Protein AF-A0A1V5YET9-F1 (afdb_monomer_lite)

Structure (mmCIF, N/CA/C/O backbone):
data_AF-A0A1V5YET9-F1
#
_entry.id   AF-A0A1V5YET9-F1
#
loop_
_atom_site.group_PDB
_atom_site.id
_atom_site.type_symbol
_atom_site.label_atom_id
_atom_site.label_alt_id
_atom_site.label_comp_id
_atom_site.label_asym_id
_atom_site.label_entity_id
_atom_site.label_seq_id
_atom_site.pdbx_PDB_ins_code
_atom_site.Cartn_x
_atom_site.Cartn_y
_atom_site.Cartn_z
_atom_site.occupancy
_atom_site.B_iso_or_equiv
_atom_site.auth_seq_id
_atom_site.auth_comp_id
_atom_site.auth_asym_id
_atom_site.auth_atom_id
_atom_site.pdbx_PDB_model_num
ATOM 1 N N . MET A 1 1 ? 4.869 -13.384 -25.151 1.00 86.50 1 MET A N 1
ATOM 2 C CA . MET A 1 1 ? 5.419 -12.682 -26.329 1.00 86.50 1 MET A CA 1
ATOM 3 C C . MET A 1 1 ? 5.829 -13.722 -27.354 1.00 86.50 1 MET A C 1
ATOM 5 O O . MET A 1 1 ? 6.636 -14.582 -27.018 1.00 86.50 1 MET A O 1
ATOM 9 N N . THR A 1 2 ? 5.245 -13.717 -28.546 1.00 92.88 2 THR A N 1
ATOM 10 C CA . THR A 1 2 ? 5.610 -14.649 -29.628 1.00 92.88 2 THR A CA 1
ATOM 11 C C . THR A 1 2 ? 6.955 -14.264 -30.254 1.00 92.88 2 THR A C 1
ATOM 13 O O . THR A 1 2 ? 7.484 -13.179 -30.008 1.00 92.88 2 THR A O 1
ATOM 16 N N . ALA A 1 3 ? 7.528 -15.150 -31.071 1.00 90.50 3 ALA A N 1
ATOM 17 C CA . ALA A 1 3 ? 8.757 -14.852 -31.809 1.00 90.50 3 ALA A CA 1
ATOM 18 C C . ALA A 1 3 ? 8.596 -13.672 -32.779 1.00 90.50 3 ALA A C 1
ATOM 20 O O . ALA A 1 3 ? 9.477 -12.819 -32.848 1.00 90.50 3 ALA A O 1
ATOM 21 N N . GLU A 1 4 ? 7.453 -13.586 -33.463 1.00 91.75 4 GLU A N 1
ATOM 22 C CA . GLU A 1 4 ? 7.146 -12.486 -34.383 1.00 91.75 4 GLU A CA 1
ATOM 23 C C . GLU A 1 4 ? 7.002 -11.149 -33.649 1.00 91.75 4 GLU A C 1
ATOM 25 O O . GLU A 1 4 ? 7.553 -10.140 -34.087 1.00 91.75 4 GLU A O 1
ATOM 30 N N . GLU A 1 5 ? 6.315 -11.141 -32.502 1.00 92.31 5 GLU A N 1
ATOM 31 C CA . GLU A 1 5 ? 6.207 -9.951 -31.652 1.00 92.31 5 GLU A CA 1
ATOM 32 C C . GLU A 1 5 ? 7.585 -9.494 -31.169 1.00 92.31 5 GLU A C 1
ATOM 34 O O . GLU A 1 5 ? 7.902 -8.306 -31.238 1.00 92.31 5 GLU A O 1
ATOM 39 N N . PHE A 1 6 ? 8.421 -10.437 -30.720 1.00 92.56 6 PHE A N 1
ATOM 40 C CA . PHE A 1 6 ? 9.783 -10.147 -30.280 1.00 92.56 6 PHE A CA 1
ATOM 41 C C . PHE A 1 6 ? 10.596 -9.485 -31.395 1.00 92.56 6 PHE A C 1
ATOM 43 O O . PHE A 1 6 ? 11.212 -8.442 -31.175 1.00 92.56 6 PHE A O 1
ATOM 50 N N . ASP A 1 7 ? 10.579 -10.064 -32.597 1.00 91.62 7 ASP A N 1
ATOM 51 C CA . ASP A 1 7 ? 11.328 -9.543 -33.744 1.00 91.62 7 ASP A CA 1
ATOM 52 C C . ASP A 1 7 ? 10.808 -8.167 -34.160 1.00 91.62 7 ASP A C 1
ATOM 54 O O . ASP A 1 7 ? 11.594 -7.273 -34.485 1.00 91.62 7 ASP A O 1
ATOM 58 N N . GLY A 1 8 ? 9.491 -7.966 -34.079 1.00 90.88 8 GLY A N 1
ATOM 59 C CA . GLY A 1 8 ? 8.857 -6.666 -34.251 1.00 90.88 8 GLY A CA 1
ATOM 60 C C . GLY A 1 8 ? 9.418 -5.619 -33.289 1.00 90.88 8 GLY A C 1
ATOM 61 O O . GLY A 1 8 ? 9.862 -4.560 -33.736 1.00 90.88 8 GLY A O 1
ATOM 62 N N . TYR A 1 9 ? 9.460 -5.918 -31.987 1.00 90.19 9 TYR A N 1
ATOM 63 C CA . TYR A 1 9 ? 10.009 -5.003 -30.983 1.00 90.19 9 TYR A CA 1
ATOM 64 C C . TYR A 1 9 ? 11.512 -4.774 -31.153 1.00 90.19 9 TYR A C 1
ATOM 66 O O . TYR A 1 9 ? 11.956 -3.627 -31.126 1.00 90.19 9 TYR A O 1
ATOM 74 N N . PHE A 1 10 ? 12.298 -5.831 -31.374 1.00 90.38 10 PHE A N 1
ATOM 75 C CA . PHE A 1 10 ? 13.751 -5.736 -31.532 1.00 90.38 10 PHE A CA 1
ATOM 76 C C . PHE A 1 10 ? 14.146 -4.827 -32.701 1.00 90.38 10 PHE A C 1
ATOM 78 O O . PHE A 1 10 ? 15.060 -4.008 -32.587 1.00 90.38 10 PHE A O 1
ATOM 85 N N . ASN A 1 11 ? 13.433 -4.926 -33.823 1.00 88.00 11 ASN A N 1
ATOM 86 C CA . ASN A 1 11 ? 13.706 -4.111 -35.005 1.00 88.00 11 ASN A CA 1
ATOM 87 C C . ASN A 1 11 ? 13.269 -2.645 -34.854 1.00 88.00 11 ASN A C 1
ATOM 89 O O . ASN A 1 11 ? 13.727 -1.798 -35.616 1.00 88.00 11 ASN A O 1
ATOM 93 N N . GLN A 1 12 ? 12.436 -2.326 -33.861 1.00 88.88 12 GLN A N 1
ATOM 94 C CA . GLN A 1 12 ? 12.040 -0.954 -33.525 1.00 88.88 12 GLN A CA 1
ATOM 95 C C . GLN A 1 12 ? 12.970 -0.295 -32.491 1.00 88.88 12 GLN A C 1
ATOM 97 O O . GLN A 1 12 ? 12.791 0.878 -32.159 1.00 88.88 12 GLN A O 1
ATOM 102 N N . LEU A 1 13 ? 13.965 -1.015 -31.956 1.00 87.44 13 LEU A N 1
ATOM 103 C CA . LEU A 1 13 ? 14.861 -0.478 -30.933 1.00 87.44 13 LEU A CA 1
ATOM 104 C C . LEU A 1 13 ? 15.768 0.625 -31.494 1.00 87.44 13 LEU A C 1
ATOM 106 O O . LEU A 1 13 ? 16.736 0.362 -32.209 1.00 87.44 13 LEU A O 1
ATOM 110 N N . ASN A 1 14 ? 15.545 1.859 -31.038 1.00 83.81 14 ASN A N 1
ATOM 111 C CA . ASN A 1 14 ? 16.419 2.999 -31.343 1.00 83.81 14 ASN A CA 1
ATOM 112 C C . ASN A 1 14 ? 17.878 2.779 -30.904 1.00 83.81 14 ASN A C 1
ATOM 114 O O . ASN A 1 14 ? 18.786 3.356 -31.496 1.00 83.81 14 ASN A O 1
ATOM 118 N N . ALA A 1 15 ? 18.124 1.929 -29.900 1.00 84.44 15 ALA A N 1
ATOM 119 C CA . ALA A 1 15 ? 19.469 1.622 -29.412 1.00 84.44 15 ALA A CA 1
ATOM 120 C C . ALA A 1 15 ? 20.390 1.058 -30.511 1.00 84.44 15 ALA A C 1
ATOM 122 O O . ALA A 1 15 ? 21.575 1.382 -30.532 1.00 84.44 15 ALA A O 1
ATOM 123 N N . ARG A 1 16 ? 19.845 0.286 -31.463 1.00 83.81 16 ARG A N 1
ATOM 124 C CA . ARG A 1 16 ? 20.612 -0.262 -32.594 1.00 83.81 16 ARG A CA 1
ATOM 125 C C . ARG A 1 16 ? 21.052 0.829 -33.563 1.00 83.81 16 ARG A C 1
ATOM 127 O O . ARG A 1 16 ? 22.206 0.851 -33.978 1.00 83.81 16 ARG A O 1
ATOM 134 N N . ALA A 1 17 ? 20.153 1.770 -33.857 1.00 81.06 17 ALA A N 1
ATOM 135 C CA . ALA A 1 17 ? 20.462 2.925 -34.696 1.00 81.06 17 ALA A CA 1
ATOM 136 C C . ALA A 1 17 ? 21.528 3.821 -34.045 1.00 81.06 17 ALA A C 1
ATOM 138 O O . ALA A 1 17 ? 22.469 4.241 -34.712 1.00 81.06 17 ALA A O 1
ATOM 139 N N . VAL A 1 18 ? 21.425 4.061 -32.733 1.00 84.75 18 VAL A N 1
ATOM 140 C CA . VAL A 1 18 ? 22.409 4.851 -31.972 1.00 84.75 18 VAL A CA 1
ATOM 141 C C . VAL A 1 18 ? 23.782 4.172 -31.940 1.00 84.75 18 VAL A C 1
ATOM 143 O O . VAL A 1 18 ? 24.798 4.848 -32.077 1.00 84.75 18 VAL A O 1
ATOM 146 N N . ALA A 1 19 ? 23.825 2.846 -31.800 1.00 85.94 19 ALA A N 1
ATOM 147 C CA . ALA A 1 19 ? 25.065 2.069 -31.803 1.00 85.94 19 ALA A CA 1
ATOM 148 C C . ALA A 1 19 ? 25.623 1.785 -33.213 1.00 85.94 19 ALA A C 1
ATOM 150 O O . ALA A 1 19 ? 26.688 1.183 -33.331 1.00 85.94 19 ALA A O 1
ATOM 151 N N . ASN A 1 20 ? 24.918 2.203 -34.275 1.00 84.75 20 ASN A N 1
ATOM 152 C CA . ASN A 1 20 ? 25.202 1.847 -35.669 1.00 84.75 20 ASN A CA 1
ATOM 153 C C . ASN A 1 20 ? 25.357 0.322 -35.880 1.00 84.75 20 ASN A C 1
ATOM 155 O O . ASN A 1 20 ? 26.212 -0.139 -36.640 1.00 84.75 20 ASN A O 1
ATOM 159 N N . ASP A 1 21 ? 24.539 -0.465 -35.173 1.00 84.75 21 ASP A N 1
ATOM 160 C CA . ASP A 1 21 ? 24.571 -1.925 -35.223 1.00 84.75 21 ASP A CA 1
ATOM 161 C C . ASP A 1 21 ? 23.587 -2.481 -36.257 1.00 84.75 21 ASP A C 1
ATOM 163 O O . ASP A 1 21 ? 22.383 -2.630 -36.019 1.00 84.75 21 ASP A O 1
ATOM 167 N N . ASN A 1 22 ? 24.154 -2.867 -37.397 1.00 81.81 22 ASN A N 1
ATOM 168 C CA . ASN A 1 22 ? 23.437 -3.496 -38.503 1.00 81.81 22 ASN A CA 1
ATOM 169 C C . ASN A 1 22 ? 23.685 -5.008 -38.591 1.00 81.81 22 ASN A C 1
ATOM 171 O O . ASN A 1 22 ? 23.185 -5.646 -39.516 1.00 81.81 22 ASN A O 1
ATOM 175 N N . LYS A 1 23 ? 24.486 -5.578 -37.681 1.00 87.88 23 LYS A N 1
ATOM 176 C CA . LYS A 1 23 ? 24.935 -6.971 -37.770 1.00 87.88 23 LYS A CA 1
ATOM 177 C C . LYS A 1 23 ? 24.126 -7.890 -36.865 1.00 87.88 23 LYS A C 1
ATOM 179 O O . LYS A 1 23 ? 23.790 -8.987 -37.295 1.00 87.88 23 LYS A O 1
ATOM 184 N N . THR A 1 24 ? 23.819 -7.453 -35.647 1.00 89.00 24 THR A N 1
ATOM 185 C CA . THR A 1 24 ? 23.099 -8.286 -34.677 1.00 89.00 24 THR A CA 1
ATOM 186 C C . THR A 1 24 ? 21.656 -8.490 -35.120 1.00 89.00 24 THR A C 1
ATOM 188 O O . THR A 1 24 ? 20.927 -7.525 -35.375 1.00 89.00 24 THR A O 1
ATOM 191 N N . THR A 1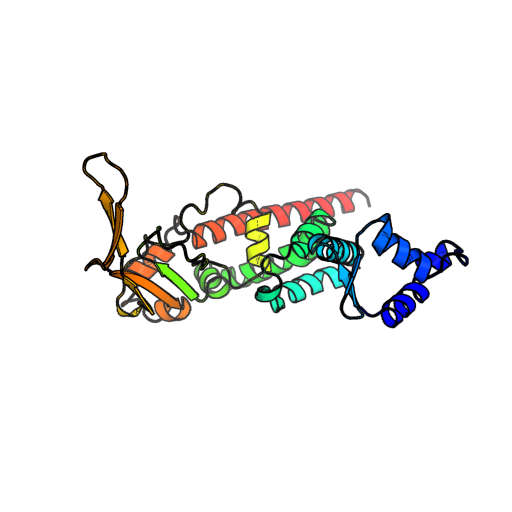 25 ? 21.226 -9.744 -35.212 1.00 90.56 25 THR A N 1
ATOM 192 C CA . THR A 1 25 ? 19.845 -10.096 -35.543 1.00 90.56 25 THR A CA 1
ATOM 193 C C . THR A 1 25 ? 19.010 -10.302 -34.283 1.00 90.56 25 THR A C 1
ATOM 195 O O . THR A 1 25 ? 19.526 -10.529 -33.189 1.00 90.56 25 THR A O 1
ATOM 198 N N . ALA A 1 26 ? 17.685 -10.253 -34.434 1.00 91.38 26 ALA A N 1
ATOM 199 C CA . ALA A 1 26 ? 16.778 -10.561 -33.332 1.00 91.38 26 ALA A CA 1
ATOM 200 C C . ALA A 1 26 ? 16.932 -12.017 -32.856 1.00 91.38 26 ALA A C 1
ATOM 202 O O . ALA A 1 26 ? 16.770 -12.301 -31.672 1.00 91.38 26 ALA A O 1
ATOM 203 N N . SER A 1 27 ? 17.304 -12.931 -33.762 1.00 91.12 27 SER A N 1
ATOM 204 C CA . SER A 1 27 ? 17.588 -14.321 -33.410 1.00 91.12 27 SER A CA 1
ATOM 205 C C . SER A 1 27 ? 18.812 -14.438 -32.510 1.00 91.12 27 SER A C 1
ATOM 207 O O . SER A 1 27 ? 18.709 -15.106 -31.486 1.00 91.12 27 SER A O 1
ATOM 209 N N . ASP A 1 28 ? 19.905 -13.741 -32.840 1.00 92.44 28 ASP A N 1
ATOM 210 C CA . ASP A 1 28 ? 21.129 -13.735 -32.022 1.00 92.44 28 ASP A CA 1
ATOM 211 C C . ASP A 1 28 ? 20.821 -13.227 -30.606 1.00 92.44 28 ASP A C 1
ATOM 213 O O . ASP A 1 28 ? 21.194 -13.840 -29.611 1.00 92.44 28 ASP A O 1
ATOM 217 N N . PHE A 1 29 ? 20.042 -12.144 -30.504 1.00 92.00 29 PHE A N 1
ATOM 218 C CA . PHE A 1 29 ? 19.662 -11.578 -29.211 1.00 92.00 29 PHE A CA 1
ATOM 219 C C . PHE A 1 29 ? 18.749 -12.507 -28.396 1.00 92.00 29 PHE A C 1
ATOM 221 O O . PHE A 1 29 ? 18.902 -12.618 -27.181 1.00 92.00 29 PHE A O 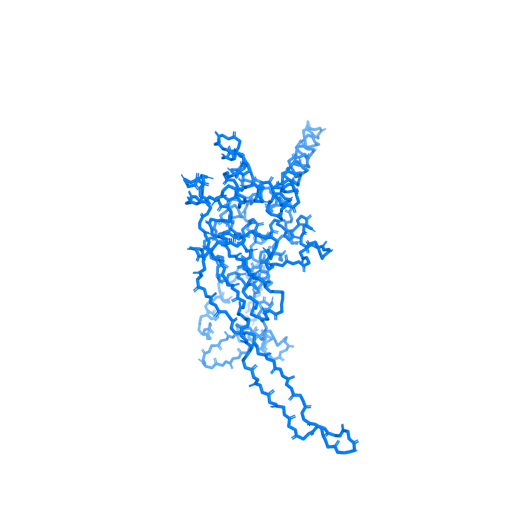1
ATOM 228 N N . ARG A 1 30 ? 17.801 -13.207 -29.034 1.00 92.31 30 ARG A N 1
ATOM 229 C CA . ARG A 1 30 ? 16.972 -14.211 -28.343 1.00 92.31 30 ARG A CA 1
ATOM 230 C C . ARG A 1 30 ? 17.794 -15.405 -27.881 1.00 92.31 30 ARG A C 1
ATOM 232 O O . ARG A 1 30 ? 17.534 -15.908 -26.791 1.00 92.31 30 ARG A O 1
ATOM 239 N N . GLU A 1 31 ? 18.744 -15.857 -28.693 1.00 92.69 31 GLU A N 1
ATOM 240 C CA . GLU A 1 31 ? 19.651 -16.945 -28.332 1.00 92.69 31 GLU A CA 1
ATOM 241 C C . GLU A 1 31 ? 20.489 -16.557 -27.113 1.00 92.69 31 GLU A C 1
ATOM 243 O O . GLU A 1 31 ? 20.535 -17.315 -26.147 1.00 92.69 31 GLU A O 1
ATOM 248 N N . ASP A 1 32 ? 21.011 -15.330 -27.075 1.00 93.81 32 ASP A N 1
ATOM 249 C CA . ASP A 1 32 ? 21.689 -14.805 -25.891 1.00 93.81 32 ASP A CA 1
ATOM 250 C C . ASP A 1 32 ? 20.774 -14.783 -24.660 1.00 93.81 32 ASP A C 1
ATOM 252 O O . ASP A 1 32 ? 21.155 -15.275 -23.596 1.00 93.81 32 ASP A O 1
ATOM 256 N N . LEU A 1 33 ? 19.548 -14.264 -24.787 1.00 92.56 33 LEU A N 1
ATOM 257 C CA . LEU A 1 33 ? 18.601 -14.197 -23.670 1.00 92.56 33 LEU A CA 1
ATOM 258 C C . LEU A 1 33 ? 18.148 -15.576 -23.168 1.00 92.56 33 LEU A C 1
ATOM 260 O O . LEU A 1 33 ? 17.849 -15.700 -21.979 1.00 92.56 33 LEU A O 1
ATOM 264 N N . CYS A 1 34 ? 18.080 -16.588 -24.037 1.00 92.44 34 CYS A N 1
ATOM 265 C CA . CYS A 1 34 ? 17.576 -17.917 -23.681 1.00 92.44 34 CYS A CA 1
ATOM 266 C C . CYS A 1 34 ? 18.678 -18.898 -23.271 1.00 92.44 34 CYS A C 1
ATOM 268 O O . CYS A 1 34 ? 18.521 -19.603 -22.280 1.00 92.44 34 CYS A O 1
ATOM 270 N N . ALA A 1 35 ? 19.775 -18.964 -24.027 1.00 90.31 35 ALA A N 1
ATOM 271 C CA . ALA A 1 35 ? 20.808 -19.985 -23.870 1.00 90.31 35 ALA A CA 1
ATOM 272 C C . ALA A 1 35 ? 22.022 -19.501 -23.066 1.00 90.31 35 ALA A C 1
ATOM 274 O O . ALA A 1 35 ? 22.582 -20.277 -22.294 1.00 90.31 35 ALA A O 1
ATOM 275 N N . ASN A 1 36 ? 22.420 -18.233 -23.223 1.00 92.38 36 ASN A N 1
ATOM 276 C CA . ASN A 1 36 ? 23.643 -17.714 -22.601 1.00 92.38 36 ASN A CA 1
ATOM 277 C C . ASN A 1 36 ? 23.367 -17.021 -21.260 1.00 92.38 36 ASN A C 1
ATOM 279 O O . ASN A 1 36 ? 24.070 -17.256 -20.280 1.00 92.38 36 ASN A O 1
ATOM 283 N N . LEU A 1 37 ? 22.342 -16.166 -21.211 1.00 91.50 37 LEU A N 1
ATOM 284 C CA . LEU A 1 37 ? 21.952 -15.412 -20.016 1.00 91.50 37 LEU A CA 1
ATOM 285 C C . LEU A 1 37 ? 20.836 -16.092 -19.215 1.00 91.50 37 LEU A C 1
ATOM 287 O O . LEU A 1 37 ? 20.659 -15.770 -18.042 1.00 91.50 37 LEU A O 1
ATOM 291 N N . CYS A 1 38 ? 20.080 -17.002 -19.839 1.00 90.38 38 CYS A N 1
ATOM 292 C CA . CYS A 1 38 ? 18.958 -17.717 -19.221 1.00 90.38 38 CYS A CA 1
ATOM 293 C C . CYS A 1 38 ? 17.926 -16.780 -18.557 1.00 90.38 38 CYS A C 1
ATOM 295 O O . CYS A 1 38 ? 17.360 -17.083 -17.504 1.00 90.38 38 CYS A O 1
ATOM 297 N N . LEU A 1 39 ? 17.687 -15.613 -19.159 1.00 92.31 39 LEU A N 1
ATOM 298 C CA . LEU A 1 39 ? 16.684 -14.647 -18.704 1.00 92.31 39 LEU A CA 1
ATOM 299 C C . LEU A 1 39 ? 15.287 -15.016 -19.197 1.00 92.31 39 LEU A C 1
ATOM 301 O O . LEU A 1 39 ? 14.297 -14.752 -18.511 1.00 92.31 39 LEU A O 1
ATOM 305 N N . LEU A 1 40 ? 15.213 -15.617 -20.385 1.00 93.38 40 LEU A N 1
ATOM 306 C CA . LEU A 1 40 ? 13.975 -16.065 -21.002 1.00 93.38 40 LEU A CA 1
ATOM 307 C C . LEU A 1 40 ? 14.013 -17.572 -21.261 1.00 93.38 40 LEU A C 1
ATOM 309 O O . LEU A 1 40 ? 15.071 -18.156 -21.462 1.00 93.38 40 LEU A O 1
ATOM 313 N N . TYR A 1 41 ? 12.844 -18.193 -21.308 1.00 92.88 41 TYR A N 1
ATOM 314 C CA . TYR A 1 41 ? 12.661 -19.522 -21.876 1.00 92.88 41 TYR A CA 1
ATOM 315 C C . TYR A 1 41 ? 11.496 -19.501 -22.862 1.00 92.88 41 TYR A C 1
ATOM 317 O O . TYR A 1 41 ? 10.621 -18.632 -22.800 1.00 92.88 41 TYR A O 1
ATOM 325 N N . PHE A 1 42 ? 11.505 -20.447 -23.795 1.00 92.19 42 PHE A N 1
ATOM 326 C CA . PHE A 1 42 ? 10.465 -20.589 -24.803 1.00 92.19 42 PHE A CA 1
ATOM 327 C C . PHE A 1 42 ? 9.586 -21.793 -24.472 1.00 92.19 42 PHE A C 1
ATOM 329 O O . PHE A 1 42 ? 10.069 -22.921 -24.413 1.00 92.19 42 PHE A O 1
ATOM 336 N N . GLU A 1 43 ? 8.295 -21.553 -24.269 1.00 92.69 43 GLU A N 1
ATOM 337 C CA . GLU A 1 43 ? 7.302 -22.590 -23.993 1.00 92.69 43 GLU A CA 1
ATOM 338 C C . GLU A 1 43 ? 5.959 -22.179 -24.604 1.00 92.69 43 GLU A C 1
ATOM 340 O O . GLU A 1 43 ? 5.628 -20.998 -24.645 1.00 92.69 43 GLU A O 1
ATOM 345 N N . GLY A 1 44 ? 5.177 -23.133 -25.116 1.00 88.44 44 GLY A N 1
ATOM 346 C CA . GLY A 1 44 ? 3.816 -22.839 -25.585 1.00 88.44 44 GLY A CA 1
ATOM 347 C C . GLY A 1 44 ? 3.742 -21.813 -26.724 1.00 88.44 44 GLY A C 1
ATOM 348 O O . GLY A 1 44 ? 2.756 -21.092 -26.840 1.00 88.44 44 GLY A O 1
ATOM 349 N N . ASN A 1 45 ? 4.779 -21.746 -27.566 1.00 90.50 45 ASN A N 1
ATOM 350 C CA . ASN A 1 45 ? 4.927 -20.771 -28.651 1.00 90.50 45 ASN A CA 1
ATOM 351 C C . ASN A 1 45 ? 5.113 -19.306 -28.193 1.00 90.50 45 ASN A C 1
ATOM 353 O O . ASN A 1 45 ? 4.912 -18.370 -28.974 1.00 90.50 45 ASN A O 1
ATOM 357 N N . SER A 1 46 ? 5.529 -19.091 -26.943 1.00 92.44 46 SER A N 1
ATOM 358 C CA . SER A 1 46 ? 5.857 -17.769 -26.416 1.00 92.44 46 SER A CA 1
ATOM 359 C C . SER A 1 46 ? 7.089 -17.768 -25.511 1.00 92.44 46 SER A C 1
ATOM 361 O O . SER A 1 46 ? 7.436 -18.749 -24.860 1.00 92.44 46 SER A O 1
ATOM 363 N N . TYR A 1 47 ? 7.762 -16.621 -25.480 1.00 92.25 47 TYR A N 1
ATOM 364 C CA . TYR A 1 47 ? 8.850 -16.331 -24.558 1.00 92.25 47 TYR A CA 1
ATOM 365 C C . TYR A 1 47 ? 8.309 -15.849 -23.213 1.00 92.25 47 TYR A C 1
ATOM 367 O O . TYR A 1 47 ? 7.414 -14.992 -23.168 1.00 92.25 47 TYR A O 1
ATOM 375 N N . HIS A 1 48 ? 8.912 -16.360 -22.142 1.00 91.81 48 HIS A N 1
ATOM 376 C CA . HIS A 1 48 ? 8.592 -16.055 -20.750 1.00 91.81 48 HIS A CA 1
ATOM 377 C C . HIS A 1 48 ? 9.870 -15.772 -19.963 1.00 91.81 48 HIS A C 1
ATOM 379 O O . HIS A 1 48 ? 10.912 -16.352 -20.256 1.00 91.81 48 HIS A O 1
ATOM 385 N N . PHE A 1 49 ? 9.794 -14.906 -18.951 1.00 92.50 49 PHE A N 1
ATOM 386 C CA . PHE A 1 49 ? 10.901 -14.725 -18.013 1.00 92.50 49 PHE A CA 1
ATOM 387 C C . PHE A 1 49 ? 11.088 -15.973 -17.157 1.00 92.50 49 PHE A C 1
ATOM 389 O O . PHE A 1 49 ? 10.116 -16.504 -16.623 1.00 92.50 49 PHE A O 1
ATOM 396 N N . THR A 1 50 ? 12.337 -16.405 -16.982 1.00 92.06 50 THR A N 1
ATOM 397 C CA . THR A 1 50 ? 12.687 -17.544 -16.115 1.00 92.06 50 THR A CA 1
ATOM 398 C C . THR A 1 50 ? 12.332 -17.292 -14.655 1.00 92.06 50 THR A C 1
ATOM 400 O O . THR A 1 50 ? 11.983 -18.225 -13.937 1.00 92.06 50 THR A O 1
ATOM 403 N N . HIS A 1 51 ? 12.370 -16.031 -14.221 1.00 90.31 51 HIS A N 1
ATOM 404 C CA . HIS A 1 51 ? 11.968 -15.633 -12.881 1.00 90.31 51 HIS A CA 1
ATOM 405 C C . HIS A 1 51 ? 11.193 -14.311 -12.886 1.00 90.31 51 HIS A C 1
ATOM 407 O O . HIS A 1 51 ? 11.561 -13.363 -13.584 1.00 90.31 51 HIS A O 1
ATOM 413 N N . ARG A 1 52 ? 10.146 -14.224 -12.051 1.00 87.56 52 ARG A N 1
ATOM 414 C CA . ARG A 1 52 ? 9.278 -13.037 -11.925 1.00 87.56 52 ARG A CA 1
ATOM 415 C C . ARG A 1 52 ? 10.068 -11.768 -11.585 1.00 87.56 52 ARG A C 1
ATOM 417 O O . ARG A 1 52 ? 9.769 -10.708 -12.123 1.00 87.56 52 ARG A O 1
ATOM 424 N N . SER A 1 53 ? 11.115 -11.879 -10.766 1.00 91.12 53 SER A N 1
ATOM 425 C CA . SER A 1 53 ? 11.927 -10.720 -10.363 1.00 91.12 53 SER A CA 1
ATOM 426 C C . SER A 1 53 ? 12.605 -10.008 -11.536 1.00 91.12 53 SER A C 1
ATOM 428 O O . SER A 1 53 ? 12.802 -8.800 -11.464 1.00 91.12 53 SER A O 1
ATOM 430 N N . PHE A 1 54 ? 12.947 -10.709 -12.626 1.00 92.06 54 PHE A N 1
ATOM 431 C CA . PHE A 1 54 ? 13.507 -10.053 -13.811 1.00 92.06 54 PHE A CA 1
ATOM 432 C C . PHE A 1 54 ? 12.469 -9.167 -14.490 1.00 92.06 54 PHE A C 1
ATOM 434 O O . PHE A 1 54 ? 12.776 -8.039 -14.868 1.00 92.06 54 PHE A O 1
ATOM 441 N N . GLN A 1 55 ? 11.230 -9.650 -14.597 1.00 89.94 55 GLN A N 1
ATOM 442 C CA . GLN A 1 55 ? 10.129 -8.861 -15.136 1.00 89.94 55 GLN A CA 1
ATOM 443 C C . GLN A 1 55 ? 9.879 -7.610 -14.283 1.00 89.94 55 GLN A C 1
ATOM 445 O O . GLN A 1 55 ? 9.785 -6.513 -14.832 1.00 89.94 55 GLN A O 1
ATOM 450 N N . GLU A 1 56 ? 9.817 -7.767 -12.959 1.00 93.19 56 GLU A N 1
ATOM 451 C CA . GLU A 1 56 ? 9.629 -6.662 -12.006 1.00 93.19 56 GLU A CA 1
ATOM 452 C C . GLU A 1 56 ? 10.763 -5.635 -12.114 1.00 93.19 56 GLU A C 1
ATOM 454 O O . GLU A 1 56 ? 10.512 -4.437 -12.249 1.00 93.19 56 GLU A O 1
ATOM 459 N N . TYR A 1 57 ? 12.012 -6.107 -12.162 1.00 94.56 57 TYR A N 1
ATOM 460 C CA . TYR A 1 57 ? 13.192 -5.260 -12.302 1.00 94.56 57 TYR A CA 1
ATOM 461 C C . TYR A 1 57 ? 13.189 -4.464 -13.608 1.00 94.56 57 TYR A C 1
ATOM 463 O O . TYR A 1 57 ? 13.376 -3.249 -13.588 1.00 94.56 57 TYR A O 1
ATOM 471 N N . PHE A 1 58 ? 12.966 -5.115 -14.754 1.00 93.56 58 PHE A N 1
ATOM 472 C CA . PHE A 1 58 ? 12.959 -4.413 -16.039 1.00 93.56 58 PHE A CA 1
ATOM 473 C C . PHE A 1 58 ? 11.776 -3.450 -16.159 1.00 93.56 58 PHE A C 1
ATOM 475 O O . PHE A 1 58 ? 11.922 -2.389 -16.767 1.00 93.56 58 PHE A O 1
ATOM 482 N N . CYS A 1 59 ? 10.636 -3.774 -15.545 1.00 92.88 59 CYS A N 1
ATOM 483 C CA . CYS A 1 59 ? 9.496 -2.869 -15.447 1.00 92.88 59 CYS A CA 1
ATOM 484 C C . CYS A 1 59 ? 9.851 -1.620 -14.620 1.00 92.88 59 CYS A C 1
ATOM 486 O O . CYS A 1 59 ? 9.684 -0.495 -15.094 1.00 92.88 59 CYS A O 1
ATOM 488 N N . ALA A 1 60 ? 10.442 -1.805 -13.436 1.00 95.50 60 ALA A N 1
ATOM 489 C CA . ALA A 1 60 ? 10.898 -0.715 -12.575 1.00 95.50 60 ALA A CA 1
ATOM 490 C C . ALA A 1 60 ? 11.968 0.151 -13.256 1.00 95.50 60 ALA A C 1
ATOM 492 O O . ALA A 1 60 ? 11.878 1.377 -13.246 1.00 95.50 60 ALA A O 1
ATOM 493 N N . LEU A 1 61 ? 12.935 -0.477 -13.932 1.00 95.12 61 LEU A N 1
ATOM 494 C CA . LEU A 1 61 ? 13.978 0.207 -14.696 1.00 95.12 61 LEU A CA 1
ATOM 495 C C . LEU A 1 61 ? 13.413 0.986 -15.889 1.00 95.12 61 LEU A C 1
ATOM 497 O O . LEU A 1 61 ? 13.932 2.040 -16.258 1.00 95.12 61 LEU A O 1
ATOM 501 N N . PHE A 1 62 ? 12.371 0.467 -16.535 1.00 93.12 62 PHE A N 1
ATOM 502 C CA . PHE A 1 62 ? 11.683 1.202 -17.586 1.00 93.12 62 PHE A CA 1
ATOM 503 C C . PHE A 1 62 ? 10.966 2.425 -17.011 1.00 93.12 62 PHE A C 1
ATOM 505 O O . PHE A 1 62 ? 11.079 3.512 -17.580 1.00 93.12 62 PHE A O 1
ATOM 512 N N . PHE A 1 63 ? 10.273 2.269 -15.880 1.00 93.75 63 PHE A N 1
ATOM 513 C CA . PHE A 1 63 ? 9.584 3.355 -15.190 1.00 93.75 63 PHE A CA 1
ATOM 514 C C . PHE A 1 63 ? 10.538 4.433 -14.675 1.00 93.75 63 PHE A C 1
ATOM 516 O O . PHE A 1 63 ? 10.257 5.611 -14.878 1.00 93.75 63 PHE A O 1
ATOM 523 N N . SER A 1 64 ? 11.694 4.068 -14.119 1.00 94.44 64 SER A N 1
ATOM 524 C CA . SER A 1 64 ? 12.669 5.027 -13.576 1.00 94.44 64 SER A CA 1
ATOM 525 C C . SER A 1 64 ? 13.245 5.978 -14.631 1.00 94.44 64 SER A C 1
ATOM 527 O O . SER A 1 64 ? 13.652 7.095 -14.318 1.00 94.44 64 SER A O 1
ATOM 529 N N . LYS A 1 65 ? 13.221 5.573 -15.906 1.00 92.12 65 LYS A N 1
ATOM 530 C CA . LYS A 1 65 ? 13.665 6.384 -17.051 1.00 92.12 65 LYS A CA 1
ATOM 531 C C . LYS A 1 65 ? 12.586 7.315 -17.612 1.00 92.12 65 LYS A C 1
ATOM 533 O O . LYS A 1 65 ? 12.865 8.073 -18.542 1.00 92.12 65 LYS A O 1
ATOM 538 N N . GLN A 1 66 ? 11.353 7.245 -17.112 1.00 91.44 66 GLN A N 1
ATOM 539 C CA . GLN A 1 66 ? 10.256 8.067 -17.619 1.00 91.44 66 GLN A CA 1
ATOM 540 C C . GLN A 1 66 ? 10.324 9.504 -17.089 1.00 91.44 66 GLN A C 1
ATOM 542 O O . GLN A 1 66 ? 10.971 9.807 -16.089 1.00 91.44 66 GLN A O 1
ATOM 547 N N . LYS A 1 67 ? 9.635 10.412 -17.789 1.00 89.69 67 LYS A N 1
ATOM 548 C CA . LYS A 1 67 ? 9.497 11.814 -17.367 1.00 89.69 67 LYS A CA 1
ATOM 549 C C . LYS A 1 67 ? 8.622 11.922 -16.120 1.00 89.69 67 LYS A C 1
ATOM 551 O O . LYS A 1 67 ? 7.702 11.130 -15.940 1.00 89.69 67 LYS A O 1
ATOM 556 N N . ASP A 1 68 ? 8.806 12.983 -15.350 1.00 89.44 68 ASP A N 1
ATOM 557 C CA . ASP A 1 68 ? 8.172 13.154 -14.034 1.00 89.44 68 ASP A CA 1
ATOM 558 C C . ASP A 1 68 ? 6.634 13.155 -14.099 1.00 89.44 68 ASP A C 1
ATOM 560 O O . ASP A 1 68 ? 5.959 12.486 -13.319 1.00 89.44 68 ASP A O 1
ATOM 564 N N . LYS A 1 69 ? 6.057 13.763 -15.149 1.00 88.31 69 LYS A N 1
ATOM 565 C CA . LYS A 1 69 ? 4.605 13.711 -15.428 1.00 88.31 69 LYS A CA 1
ATOM 566 C C . LYS A 1 69 ? 4.054 12.289 -15.588 1.00 88.31 69 LYS A C 1
ATOM 568 O O . LYS A 1 69 ? 2.855 12.079 -15.424 1.00 88.31 69 LYS A O 1
ATOM 573 N N . PHE A 1 70 ? 4.888 11.341 -16.009 1.00 90.38 70 PHE A N 1
ATOM 574 C CA . PHE A 1 70 ? 4.512 9.936 -16.118 1.00 90.38 70 PHE A CA 1
ATOM 575 C C . PHE A 1 70 ? 4.633 9.229 -14.767 1.00 90.38 70 PHE A C 1
ATOM 577 O O . PHE A 1 70 ? 3.733 8.469 -14.427 1.00 90.38 70 PHE A O 1
ATOM 584 N N . ILE A 1 71 ? 5.669 9.534 -13.977 1.00 88.94 71 ILE A N 1
ATOM 585 C CA . ILE A 1 71 ? 5.830 9.012 -12.610 1.00 88.94 71 ILE A CA 1
ATOM 586 C C . ILE A 1 71 ? 4.609 9.355 -11.750 1.00 88.94 71 ILE A C 1
ATOM 588 O O . ILE A 1 71 ? 4.045 8.463 -11.126 1.00 88.94 71 ILE A O 1
ATOM 592 N N . ALA A 1 72 ? 4.106 10.590 -11.821 1.00 88.56 72 ALA A N 1
ATOM 593 C CA . ALA A 1 72 ? 2.879 10.976 -11.116 1.00 88.56 72 ALA A CA 1
ATOM 594 C C . ALA A 1 72 ? 1.674 10.073 -11.463 1.00 88.56 72 ALA A C 1
ATOM 596 O O . ALA A 1 72 ? 0.907 9.671 -10.593 1.00 88.56 72 ALA A O 1
ATOM 597 N N . LYS A 1 73 ? 1.537 9.676 -12.736 1.00 92.50 73 LYS A N 1
ATOM 598 C CA . LYS A 1 73 ? 0.464 8.772 -13.193 1.00 92.50 73 LYS A CA 1
ATOM 599 C C . LYS A 1 73 ? 0.684 7.314 -12.792 1.00 92.50 73 LYS A C 1
ATOM 601 O O . LYS A 1 73 ? -0.273 6.540 -12.802 1.00 92.50 73 LYS A O 1
ATOM 606 N N . LEU A 1 74 ? 1.918 6.917 -12.477 1.00 92.00 74 LEU A N 1
ATOM 607 C CA . LEU A 1 74 ? 2.198 5.567 -11.994 1.00 92.00 74 LEU A CA 1
ATOM 608 C C . LEU A 1 74 ? 1.575 5.338 -10.620 1.00 92.00 74 LEU A C 1
ATOM 610 O O . LEU A 1 74 ? 1.056 4.250 -10.396 1.00 92.00 74 LEU A O 1
ATOM 614 N N . GLY A 1 75 ? 1.539 6.353 -9.748 1.00 90.50 75 GLY A N 1
ATOM 615 C CA . GLY A 1 75 ? 0.841 6.266 -8.461 1.00 90.50 75 GLY A CA 1
ATOM 616 C C . GLY A 1 75 ? -0.603 5.782 -8.622 1.00 90.50 75 GLY A C 1
ATOM 617 O O . GLY A 1 75 ? -0.980 4.749 -8.070 1.00 90.50 75 GLY A O 1
ATOM 618 N N . ASP A 1 76 ? -1.369 6.443 -9.496 1.00 91.56 76 ASP A N 1
ATOM 619 C CA . ASP A 1 76 ? -2.748 6.054 -9.828 1.00 91.56 76 ASP A CA 1
ATOM 620 C C . ASP A 1 76 ? -2.849 4.649 -10.439 1.00 91.56 76 ASP A C 1
ATOM 622 O O . ASP A 1 76 ? -3.842 3.941 -10.245 1.00 91.56 76 ASP A O 1
ATOM 626 N N . PHE A 1 77 ? -1.854 4.253 -11.238 1.00 92.25 77 PHE A N 1
ATOM 627 C CA . PHE A 1 77 ? -1.817 2.930 -11.854 1.00 92.25 77 PHE A CA 1
ATOM 628 C C . PHE A 1 77 ? -1.681 1.833 -10.797 1.00 92.25 77 PHE A C 1
ATOM 630 O O . PHE A 1 77 ? -2.453 0.871 -10.834 1.00 92.25 77 PHE A O 1
ATOM 637 N N . PHE A 1 78 ? -0.741 1.985 -9.862 1.00 91.94 78 PHE A N 1
ATOM 638 C CA . PHE A 1 78 ? -0.531 1.030 -8.778 1.00 91.94 78 PHE A CA 1
ATOM 639 C C . PHE A 1 78 ? -1.740 0.973 -7.841 1.00 91.94 78 PHE A C 1
ATOM 641 O O . PHE A 1 78 ? -2.207 -0.119 -7.517 1.00 91.94 78 PHE A O 1
ATOM 648 N N . GLU A 1 79 ? -2.318 2.129 -7.510 1.00 91.56 79 GLU A N 1
ATOM 649 C CA . GLU A 1 79 ? -3.500 2.226 -6.652 1.00 91.56 79 GLU A CA 1
ATOM 650 C C . GLU A 1 79 ? -4.700 1.458 -7.228 1.00 91.56 79 GLU A C 1
ATOM 652 O O . GLU A 1 79 ? -5.322 0.642 -6.550 1.00 91.56 79 GLU A O 1
ATOM 657 N N . LYS A 1 80 ? -4.978 1.613 -8.530 1.00 91.19 80 LYS A N 1
ATOM 658 C CA . LYS A 1 80 ? -6.084 0.907 -9.209 1.00 91.19 80 LYS A CA 1
ATOM 659 C C . LYS A 1 80 ? -5.880 -0.603 -9.329 1.00 91.19 80 LYS A C 1
ATOM 661 O O . LYS A 1 80 ? -6.844 -1.331 -9.568 1.00 91.19 80 LYS A O 1
ATOM 666 N N . HIS A 1 81 ? -4.644 -1.082 -9.208 1.00 87.56 81 HIS A N 1
ATOM 667 C CA . HIS A 1 81 ? -4.286 -2.483 -9.423 1.00 87.56 81 HIS A CA 1
ATOM 668 C C . HIS A 1 81 ? -3.778 -3.180 -8.155 1.00 87.56 81 HIS A C 1
ATOM 670 O O . HIS A 1 81 ? -3.174 -4.246 -8.275 1.00 87.56 81 HIS A O 1
ATOM 676 N N . GLN A 1 82 ? -4.078 -2.654 -6.959 1.00 80.06 82 GLN A N 1
ATOM 677 C CA . GLN A 1 82 ? -3.607 -3.173 -5.665 1.00 80.06 82 GLN A CA 1
ATOM 678 C C . GLN A 1 82 ? -3.611 -4.707 -5.567 1.00 80.06 82 GLN A C 1
ATOM 680 O O . GLN A 1 82 ? -2.586 -5.305 -5.254 1.00 80.06 82 GLN A O 1
ATOM 685 N N . ARG A 1 83 ? -4.731 -5.369 -5.904 1.00 75.06 83 ARG A N 1
ATOM 686 C CA . ARG A 1 83 ? -4.850 -6.840 -5.823 1.00 75.06 83 ARG A CA 1
ATOM 687 C C . ARG A 1 83 ? -3.833 -7.587 -6.690 1.00 75.06 83 ARG A C 1
ATOM 689 O O . ARG A 1 83 ? -3.370 -8.649 -6.300 1.00 75.06 83 ARG A O 1
ATOM 696 N N . ARG A 1 84 ? -3.503 -7.056 -7.872 1.00 78.25 84 ARG A N 1
ATOM 697 C CA . ARG A 1 84 ? -2.509 -7.655 -8.782 1.00 78.25 84 ARG A CA 1
ATOM 698 C C . ARG A 1 84 ? -1.080 -7.325 -8.368 1.00 78.25 84 ARG A C 1
ATOM 700 O O . ARG A 1 84 ? -0.182 -8.107 -8.646 1.00 78.25 84 ARG A O 1
ATOM 707 N N . MET A 1 85 ? -0.889 -6.172 -7.732 1.00 79.81 85 MET A N 1
ATOM 708 C CA . MET A 1 85 ? 0.410 -5.705 -7.243 1.00 79.81 85 MET A CA 1
ATOM 709 C C . MET A 1 85 ? 0.795 -6.350 -5.906 1.00 79.81 85 MET A C 1
ATOM 711 O O . MET A 1 85 ? 1.893 -6.145 -5.399 1.00 79.81 85 MET A O 1
ATOM 715 N N . TYR A 1 86 ? -0.092 -7.157 -5.326 1.00 70.81 86 TYR A N 1
ATOM 716 C CA . TYR A 1 86 ? 0.214 -7.921 -4.133 1.00 70.81 86 TYR A CA 1
ATOM 717 C C . TYR A 1 86 ? 1.343 -8.929 -4.403 1.00 70.81 86 TYR A C 1
ATOM 719 O O . TYR A 1 86 ? 1.259 -9.768 -5.304 1.00 70.81 86 TYR A O 1
ATOM 727 N N . GLY A 1 87 ? 2.412 -8.834 -3.611 1.00 76.06 87 GLY A N 1
ATOM 728 C CA . GLY A 1 87 ? 3.633 -9.622 -3.800 1.00 76.06 87 GLY A CA 1
ATOM 729 C C . GLY A 1 87 ? 4.485 -9.193 -4.999 1.00 76.06 87 GLY A C 1
ATOM 730 O O . GLY A 1 87 ? 5.421 -9.909 -5.337 1.00 76.06 87 GLY A O 1
ATOM 731 N N . ASP A 1 88 ? 4.161 -8.065 -5.641 1.00 88.06 88 ASP A N 1
ATOM 732 C CA . ASP A 1 88 ? 4.949 -7.475 -6.722 1.00 88.06 88 ASP A CA 1
ATOM 733 C C . ASP A 1 88 ? 5.948 -6.448 -6.174 1.00 88.06 88 ASP A C 1
ATOM 735 O O . ASP A 1 88 ? 5.568 -5.540 -5.430 1.00 88.06 88 ASP A O 1
ATOM 739 N N . ASN A 1 89 ? 7.223 -6.561 -6.551 1.00 91.06 89 ASN A N 1
ATOM 740 C CA . ASN A 1 89 ? 8.265 -5.652 -6.065 1.00 91.06 89 ASN A CA 1
ATOM 741 C C . ASN A 1 89 ? 8.553 -4.471 -6.999 1.00 91.06 89 ASN A C 1
ATOM 743 O O . ASN A 1 89 ? 9.419 -3.657 -6.680 1.00 91.06 89 ASN A O 1
ATOM 747 N N . THR A 1 90 ? 7.843 -4.329 -8.124 1.00 94.19 90 THR A N 1
ATOM 748 C CA . THR A 1 90 ? 8.123 -3.283 -9.122 1.00 94.19 90 THR A CA 1
ATOM 749 C C . THR A 1 90 ? 8.106 -1.883 -8.505 1.00 94.19 90 THR A C 1
ATOM 751 O O . THR A 1 90 ? 8.988 -1.078 -8.795 1.00 94.19 90 THR A O 1
ATOM 754 N N . PHE A 1 91 ? 7.134 -1.579 -7.635 1.00 94.94 91 PHE A N 1
ATOM 755 C CA . PHE A 1 91 ? 7.045 -0.262 -6.992 1.00 94.94 91 PHE A CA 1
ATOM 756 C C . PHE A 1 91 ? 8.226 0.010 -6.053 1.00 94.94 91 PHE A C 1
ATOM 758 O O . PHE A 1 91 ? 8.799 1.094 -6.091 1.00 94.94 91 PHE A O 1
ATOM 765 N N . PHE A 1 92 ? 8.620 -0.974 -5.241 1.00 94.25 92 PHE A N 1
ATOM 766 C CA . PHE A 1 92 ? 9.747 -0.828 -4.317 1.00 94.25 92 PHE A CA 1
ATOM 767 C C . PHE A 1 92 ? 11.080 -0.733 -5.062 1.00 94.25 92 PHE A C 1
ATOM 769 O O . PHE A 1 92 ? 11.892 0.123 -4.740 1.00 94.25 92 PHE A O 1
ATOM 776 N N . MET A 1 93 ? 11.270 -1.520 -6.125 1.00 95.38 93 MET A N 1
ATOM 777 C CA . MET A 1 93 ? 12.440 -1.382 -6.995 1.00 95.38 93 MET A CA 1
ATOM 778 C C . MET A 1 93 ? 12.472 -0.016 -7.693 1.00 95.38 93 MET A C 1
ATOM 780 O O . MET A 1 93 ? 13.539 0.571 -7.836 1.00 95.38 93 MET A O 1
ATOM 784 N N . LEU A 1 94 ? 11.318 0.508 -8.126 1.00 96.12 94 LEU A N 1
ATOM 785 C CA . LEU A 1 94 ? 11.223 1.853 -8.695 1.00 96.12 94 LEU A CA 1
ATOM 786 C C . LEU A 1 94 ? 11.614 2.914 -7.660 1.00 96.12 94 LEU A C 1
ATOM 788 O O . LEU A 1 94 ? 12.383 3.815 -7.990 1.00 96.12 94 LEU A O 1
ATOM 792 N N . TYR A 1 95 ? 11.113 2.786 -6.430 1.00 96.06 95 TYR A N 1
ATOM 793 C CA . TYR A 1 95 ? 11.484 3.650 -5.313 1.00 96.06 95 TYR A CA 1
ATOM 794 C C . TYR A 1 95 ? 12.995 3.620 -5.073 1.00 96.06 95 TYR A C 1
ATOM 796 O O . TYR A 1 95 ? 13.612 4.674 -5.086 1.00 96.06 95 TYR A O 1
ATOM 804 N N . ASP A 1 96 ? 13.611 2.440 -4.987 1.00 95.69 96 ASP A N 1
ATOM 805 C CA . ASP A 1 96 ? 15.060 2.309 -4.781 1.00 95.69 96 ASP A CA 1
ATOM 806 C C . ASP A 1 96 ? 15.893 2.921 -5.925 1.00 95.69 96 ASP A C 1
ATOM 808 O O . ASP A 1 96 ? 17.016 3.378 -5.709 1.00 95.69 96 ASP A O 1
ATOM 812 N N . MET A 1 97 ? 15.370 2.929 -7.157 1.00 95.56 97 MET A N 1
ATOM 813 C CA . MET A 1 97 ? 16.063 3.494 -8.322 1.00 95.56 97 MET A CA 1
ATOM 814 C C . MET A 1 97 ? 15.951 5.018 -8.427 1.00 95.56 97 MET A C 1
ATOM 816 O O . MET A 1 97 ? 16.884 5.658 -8.910 1.00 95.56 97 MET A O 1
ATOM 820 N N . VAL A 1 98 ? 14.798 5.593 -8.072 1.00 94.50 98 VAL A N 1
ATOM 821 C CA . VAL A 1 98 ? 14.487 7.026 -8.235 1.00 94.50 98 VAL A CA 1
ATOM 822 C C . VAL A 1 98 ? 13.700 7.564 -7.037 1.00 94.50 98 VAL A C 1
ATOM 824 O O . VAL A 1 98 ? 12.608 8.114 -7.193 1.00 94.50 98 VAL A O 1
ATOM 827 N N . THR A 1 99 ? 14.274 7.412 -5.841 1.00 94.69 99 THR A N 1
ATOM 828 C CA . THR A 1 99 ? 13.671 7.769 -4.546 1.00 94.69 99 THR A CA 1
ATOM 829 C C . THR A 1 99 ? 13.036 9.152 -4.552 1.00 94.69 99 THR A C 1
ATOM 831 O O . THR A 1 99 ? 11.833 9.265 -4.341 1.00 94.69 99 THR A O 1
ATOM 834 N N . GLU A 1 100 ? 13.819 10.186 -4.870 1.00 92.44 100 GLU A N 1
ATOM 835 C CA . GLU A 1 100 ? 13.387 11.591 -4.851 1.00 92.44 100 GLU A CA 1
ATOM 836 C C . GLU A 1 100 ? 12.144 11.809 -5.721 1.00 92.44 100 GLU A C 1
ATOM 838 O O . GLU A 1 100 ? 11.162 12.398 -5.281 1.00 92.44 100 GLU A O 1
ATOM 843 N N . LYS A 1 101 ? 12.118 11.227 -6.928 1.00 92.81 101 LYS A N 1
ATOM 844 C CA . LYS A 1 101 ? 10.969 11.347 -7.836 1.00 92.81 101 LYS A CA 1
ATOM 845 C C . LYS A 1 101 ? 9.731 10.637 -7.309 1.00 92.81 101 LYS A C 1
ATOM 847 O O . LYS A 1 101 ? 8.617 11.111 -7.512 1.00 92.81 101 LYS A O 1
ATOM 852 N N . VAL A 1 102 ? 9.886 9.468 -6.696 1.00 95.75 102 VAL A N 1
ATOM 853 C CA . VAL A 1 102 ? 8.736 8.748 -6.137 1.00 95.75 102 VAL A CA 1
ATOM 854 C C . VAL A 1 102 ? 8.203 9.486 -4.910 1.00 95.75 102 VAL A C 1
ATOM 856 O O . VAL A 1 102 ? 6.988 9.636 -4.779 1.00 95.75 102 VAL A O 1
ATOM 859 N N . GLU A 1 103 ? 9.085 9.994 -4.048 1.00 95.56 103 GLU A N 1
ATOM 860 C CA . GLU A 1 103 ? 8.712 10.833 -2.908 1.00 95.56 103 GLU A CA 1
ATOM 861 C C . GLU A 1 103 ? 7.955 12.089 -3.371 1.00 95.56 103 GLU A C 1
ATOM 863 O O . GLU A 1 103 ? 6.835 12.318 -2.916 1.00 95.56 103 GLU A O 1
ATOM 868 N N . GLU A 1 104 ? 8.506 12.835 -4.331 1.00 94.25 104 GLU A N 1
ATOM 869 C CA . GLU A 1 104 ? 7.950 14.089 -4.852 1.00 94.25 104 GLU A CA 1
ATOM 870 C C . GLU A 1 104 ? 6.651 13.912 -5.645 1.00 94.25 104 GLU A C 1
ATOM 872 O O . GLU A 1 104 ? 5.685 14.639 -5.424 1.00 94.25 104 GLU A O 1
ATOM 877 N N . TYR A 1 105 ? 6.606 12.968 -6.588 1.00 94.69 105 TYR A N 1
ATOM 878 C CA . TYR A 1 105 ? 5.502 12.884 -7.550 1.00 94.69 105 TYR A CA 1
ATOM 879 C C . TYR A 1 105 ? 4.429 11.861 -7.176 1.00 94.69 105 TYR A C 1
ATOM 881 O O . TYR A 1 105 ? 3.360 11.875 -7.787 1.00 94.69 105 TYR A O 1
ATOM 889 N N . ILE A 1 106 ? 4.685 10.972 -6.209 1.00 96.00 106 ILE A N 1
ATOM 890 C CA . ILE A 1 106 ? 3.728 9.938 -5.789 1.00 96.00 106 ILE A CA 1
ATOM 891 C C . ILE A 1 106 ? 3.391 10.070 -4.303 1.00 96.00 106 ILE A C 1
ATOM 893 O O . ILE A 1 106 ? 2.221 10.258 -3.968 1.00 96.00 106 ILE A O 1
ATOM 897 N N . LEU A 1 107 ? 4.383 9.976 -3.409 1.00 96.56 107 LEU A N 1
ATOM 898 C CA . LEU A 1 107 ? 4.109 9.888 -1.969 1.00 96.56 107 LEU A CA 1
ATOM 899 C C . LEU A 1 107 ? 3.587 11.212 -1.405 1.00 96.56 107 LEU A C 1
ATOM 901 O O . LEU A 1 107 ? 2.573 11.219 -0.709 1.00 96.56 107 LEU A O 1
ATOM 905 N N . LEU A 1 108 ? 4.245 12.330 -1.716 1.00 96.06 108 LEU A N 1
ATOM 906 C CA . LEU A 1 108 ? 3.864 13.649 -1.217 1.00 96.06 108 LEU A CA 1
ATOM 907 C C . LEU A 1 108 ? 2.464 14.080 -1.680 1.00 96.06 108 LEU A C 1
ATOM 909 O O . LEU A 1 108 ? 1.663 14.426 -0.812 1.00 96.06 108 LEU A O 1
ATOM 913 N N . PRO A 1 109 ? 2.095 14.004 -2.976 1.00 96.06 109 PRO A N 1
ATOM 914 C CA . PRO A 1 109 ? 0.745 14.341 -3.423 1.00 96.06 109 PRO A CA 1
ATOM 915 C C . PRO A 1 109 ? -0.324 13.450 -2.787 1.00 96.06 109 PRO A C 1
ATOM 917 O O . PRO A 1 109 ? -1.388 13.941 -2.404 1.00 96.06 109 PRO A O 1
ATOM 920 N N . PHE A 1 110 ? -0.037 12.152 -2.631 1.00 97.00 110 PHE A N 1
ATOM 921 C CA . PHE A 1 110 ? -0.939 11.217 -1.963 1.00 97.00 110 PHE A CA 1
ATOM 922 C C . PHE A 1 110 ? -1.166 11.607 -0.496 1.00 97.00 110 PHE A C 1
ATOM 924 O O . PHE A 1 110 ? -2.311 11.747 -0.063 1.00 97.00 110 PHE A O 1
ATOM 931 N N . LEU A 1 111 ? -0.087 11.826 0.262 1.00 97.44 111 LEU A N 1
ATOM 932 C CA . LEU A 1 111 ? -0.147 12.176 1.682 1.00 97.44 111 LEU A CA 1
ATOM 933 C C . LEU A 1 111 ? -0.759 13.558 1.916 1.00 97.44 111 LEU A C 1
ATOM 935 O O . LEU A 1 111 ? -1.560 13.711 2.835 1.00 97.44 111 LEU A O 1
ATOM 939 N N . ALA A 1 112 ? -0.443 14.537 1.068 1.00 97.06 112 ALA A N 1
ATOM 940 C CA . ALA A 1 112 ? -1.044 15.862 1.120 1.00 97.06 112 ALA A CA 1
ATOM 941 C C . ALA A 1 112 ? -2.563 15.777 0.933 1.00 97.06 112 ALA A C 1
ATOM 943 O O . ALA A 1 112 ? -3.305 16.290 1.766 1.00 97.06 112 ALA A O 1
ATOM 944 N N . SER A 1 113 ? -3.036 15.053 -0.090 1.00 96.75 113 SER A N 1
ATOM 945 C CA . SER A 1 113 ? -4.475 14.869 -0.315 1.00 96.75 113 SER A CA 1
ATOM 946 C C . SER A 1 113 ? -5.154 14.090 0.815 1.00 96.75 113 SER A C 1
ATOM 948 O O . SER A 1 113 ? -6.280 14.411 1.200 1.00 96.75 113 SER A O 1
ATOM 950 N N . LEU A 1 114 ? -4.490 13.065 1.359 1.00 96.94 114 LEU A N 1
ATOM 951 C CA . LEU A 1 114 ? -5.003 12.291 2.487 1.00 96.94 114 LEU A CA 1
ATOM 952 C C . LEU A 1 114 ? -5.174 13.177 3.724 1.00 96.94 114 LEU A C 1
ATOM 954 O O . LEU A 1 114 ? -6.259 13.214 4.306 1.00 96.94 114 LEU A O 1
ATOM 958 N N . PHE A 1 115 ? -4.127 13.899 4.121 1.00 97.31 115 PHE A N 1
ATOM 959 C CA . PHE A 1 115 ? -4.154 14.693 5.344 1.00 97.31 115 PHE A CA 1
ATOM 960 C C . PHE A 1 115 ? -4.965 15.977 5.214 1.00 97.31 115 PHE A C 1
ATOM 962 O O . PHE A 1 115 ? -5.618 16.337 6.183 1.00 97.31 115 PHE A O 1
ATOM 969 N N . GLU A 1 116 ? -5.054 16.585 4.030 1.00 97.38 116 GLU A N 1
ATOM 970 C CA . GLU A 1 116 ? -5.993 17.684 3.769 1.00 97.38 116 GLU A CA 1
ATOM 971 C C . GLU A 1 116 ? -7.446 17.247 4.018 1.00 97.38 116 GLU A C 1
ATOM 973 O O . GLU A 1 116 ? -8.200 17.939 4.707 1.00 97.38 116 GLU A O 1
ATOM 978 N N . LYS A 1 117 ? -7.839 16.063 3.523 1.00 96.56 117 LYS A N 1
ATOM 979 C CA . LYS A 1 117 ? -9.175 15.498 3.786 1.00 96.56 117 LYS A CA 1
ATOM 980 C C . LYS A 1 117 ? -9.386 15.218 5.268 1.00 96.56 117 LYS A C 1
ATOM 982 O O . LYS A 1 117 ? -10.447 15.538 5.797 1.00 96.56 117 LYS A O 1
ATOM 987 N N . CYS A 1 118 ? -8.383 14.645 5.932 1.00 96.81 118 CYS A N 1
ATOM 988 C CA . CYS A 1 118 ? -8.442 14.394 7.369 1.00 96.81 118 CYS A CA 1
ATOM 989 C C . CYS A 1 118 ? -8.616 15.703 8.149 1.00 96.81 118 CYS A C 1
ATOM 991 O O . CYS A 1 118 ? -9.513 15.802 8.975 1.00 96.81 118 CYS A O 1
ATOM 993 N N . ASP A 1 119 ? -7.813 16.725 7.861 1.00 96.31 119 ASP A N 1
ATOM 994 C CA . ASP A 1 119 ? -7.836 18.006 8.574 1.00 96.31 119 ASP A CA 1
ATOM 995 C C . ASP A 1 119 ? -9.133 18.796 8.336 1.00 96.31 119 ASP A C 1
ATOM 997 O O . ASP A 1 119 ? -9.555 19.561 9.200 1.00 96.31 119 ASP A O 1
ATOM 1001 N N . THR A 1 120 ? -9.792 18.586 7.192 1.00 96.44 120 THR A N 1
ATOM 1002 C CA . THR A 1 120 ? -11.045 19.273 6.838 1.00 96.44 120 THR A CA 1
ATOM 1003 C C . THR A 1 120 ? -12.290 18.612 7.435 1.00 96.44 120 THR A C 1
ATOM 1005 O O . THR A 1 120 ? -13.264 19.308 7.718 1.00 96.44 120 THR A O 1
ATOM 1008 N N . ILE A 1 121 ? -12.297 17.283 7.582 1.00 94.62 121 ILE A N 1
ATOM 1009 C CA . ILE A 1 121 ? -13.499 16.520 7.947 1.00 94.62 121 ILE A CA 1
ATOM 1010 C C . ILE A 1 121 ? -13.461 16.132 9.426 1.00 94.62 121 ILE A C 1
ATOM 1012 O O . ILE A 1 121 ? -14.134 16.760 10.238 1.00 94.62 121 ILE A O 1
ATOM 1016 N N . ASP A 1 122 ? -12.712 15.084 9.778 1.00 94.12 122 ASP A N 1
ATOM 1017 C CA . ASP A 1 122 ? -12.704 14.529 11.136 1.00 94.12 122 ASP A CA 1
ATOM 1018 C C . ASP A 1 122 ? -11.424 13.734 11.445 1.00 94.12 122 ASP A C 1
ATOM 1020 O O . ASP A 1 122 ? -11.443 12.573 11.861 1.00 94.12 122 ASP A O 1
ATOM 1024 N N . GLY A 1 123 ? -10.279 14.339 11.138 1.00 96.12 123 GLY A N 1
ATOM 1025 C CA . GLY A 1 123 ? -8.939 13.889 11.503 1.00 96.12 123 GLY A CA 1
ATOM 1026 C C . GLY A 1 123 ? -8.706 12.387 11.337 1.00 96.12 123 GLY A C 1
ATOM 1027 O O . GLY A 1 123 ? -8.789 11.829 10.241 1.00 96.12 123 GLY A O 1
ATOM 1028 N N . TYR A 1 124 ? -8.396 11.738 12.461 1.00 97.06 124 TYR A N 1
ATOM 1029 C CA . TYR A 1 124 ? -8.102 10.308 12.528 1.00 97.06 124 TYR A CA 1
ATOM 1030 C C . TYR A 1 124 ? -9.259 9.428 12.038 1.00 97.06 124 TYR A C 1
ATOM 1032 O O . TYR A 1 124 ? -9.019 8.418 11.383 1.00 97.06 124 TYR A O 1
ATOM 1040 N N . TRP A 1 125 ? -10.511 9.806 12.286 1.00 96.81 125 TRP A N 1
ATOM 1041 C CA . TRP A 1 125 ? -11.632 8.983 11.851 1.00 96.81 125 TRP A CA 1
ATOM 1042 C C . TRP A 1 125 ? -11.835 9.014 10.338 1.00 96.81 125 TRP A C 1
ATOM 1044 O O . TRP A 1 125 ? -12.145 7.987 9.741 1.00 96.81 125 TRP A O 1
ATOM 1054 N N . THR A 1 126 ? -11.583 10.162 9.702 1.00 97.31 126 THR A N 1
ATOM 1055 C CA . THR A 1 126 ? -11.558 10.254 8.230 1.00 97.31 126 THR A CA 1
ATOM 1056 C C . THR A 1 126 ? -10.457 9.373 7.643 1.00 97.31 126 THR A C 1
ATOM 1058 O O . THR A 1 126 ? -10.661 8.701 6.633 1.00 97.31 126 THR A O 1
ATOM 1061 N N . PHE A 1 127 ? -9.291 9.341 8.296 1.00 97.62 127 PHE A N 1
ATOM 1062 C CA . PHE A 1 127 ? -8.212 8.428 7.935 1.00 97.62 127 PHE A CA 1
ATOM 1063 C C . PHE A 1 127 ? -8.641 6.962 8.071 1.00 97.62 127 PHE A C 1
ATOM 1065 O O . PHE A 1 127 ? -8.434 6.185 7.139 1.00 97.62 127 PHE A O 1
ATOM 1072 N N . LEU A 1 128 ? -9.248 6.593 9.202 1.00 96.12 128 LEU A N 1
ATOM 1073 C CA . LEU A 1 128 ? -9.649 5.218 9.482 1.00 96.12 128 LEU A CA 1
ATOM 1074 C C . LEU A 1 128 ? -10.712 4.735 8.488 1.00 96.12 128 LEU A C 1
ATOM 1076 O O . LEU A 1 128 ? -10.550 3.670 7.910 1.00 96.12 128 LEU A O 1
ATOM 1080 N N . GLU A 1 129 ? -11.740 5.538 8.202 1.00 95.69 129 GLU A N 1
ATOM 1081 C CA . GLU A 1 129 ? -12.751 5.211 7.184 1.00 95.69 129 GLU A CA 1
ATOM 1082 C C . GLU A 1 129 ? -12.170 5.114 5.771 1.00 95.69 129 GLU A C 1
ATOM 1084 O O . GLU A 1 129 ? -12.595 4.274 4.980 1.00 95.69 129 GLU A O 1
ATOM 1089 N N . GLY A 1 130 ? -11.204 5.972 5.435 1.00 95.00 130 GLY A N 1
ATOM 1090 C CA . GLY A 1 130 ? -10.591 5.985 4.111 1.00 95.00 130 GLY A CA 1
ATOM 1091 C C . GLY A 1 130 ? -9.662 4.795 3.881 1.00 95.00 130 GLY A C 1
ATOM 1092 O O . GLY A 1 130 ? -9.782 4.098 2.873 1.00 95.00 130 GLY A O 1
ATOM 1093 N N . MET A 1 131 ? -8.724 4.575 4.804 1.00 95.00 131 MET A N 1
ATOM 1094 C CA . MET A 1 131 ? -7.667 3.568 4.670 1.00 95.00 131 MET A CA 1
ATOM 1095 C C . MET A 1 131 ? -8.090 2.191 5.176 1.00 95.00 131 MET A C 1
ATOM 1097 O O . MET A 1 131 ? -7.607 1.194 4.658 1.00 95.00 131 MET A O 1
ATOM 1101 N N . TYR A 1 132 ? -9.006 2.115 6.139 1.00 94.19 132 TYR A N 1
ATOM 1102 C CA . TYR A 1 132 ? -9.488 0.869 6.739 1.00 94.19 132 TYR A CA 1
ATOM 1103 C C . TYR A 1 132 ? -11.024 0.835 6.775 1.00 94.19 132 TYR A C 1
ATOM 1105 O O . TYR A 1 132 ? -11.614 0.695 7.843 1.00 94.19 132 TYR A O 1
ATOM 1113 N N . PRO A 1 133 ? -11.709 0.950 5.619 1.00 94.75 133 PRO A N 1
ATOM 1114 C CA . PRO A 1 133 ? -13.172 1.058 5.568 1.00 94.75 133 PRO A CA 1
ATOM 1115 C C . PRO A 1 133 ? -13.896 -0.144 6.189 1.00 94.75 133 PRO A C 1
ATOM 1117 O O . PRO A 1 133 ? -15.029 -0.015 6.662 1.00 94.75 133 PRO A O 1
ATOM 1120 N N . GLN A 1 134 ? -13.243 -1.306 6.170 1.00 92.88 134 GLN A N 1
ATOM 1121 C CA . GLN A 1 134 ? -13.694 -2.541 6.785 1.00 92.88 134 GLN A CA 1
ATOM 1122 C C . GLN A 1 134 ? -12.554 -3.119 7.623 1.00 92.88 134 GLN A C 1
ATOM 1124 O O . GLN A 1 134 ? -11.444 -3.289 7.118 1.00 92.88 134 GLN A O 1
ATOM 1129 N N . ILE A 1 135 ? -12.843 -3.436 8.882 1.00 91.81 135 ILE A N 1
ATOM 1130 C CA . ILE A 1 135 ? -11.906 -4.073 9.807 1.00 91.81 135 ILE A CA 1
ATOM 1131 C C . ILE A 1 135 ? -12.454 -5.456 10.126 1.00 91.81 135 ILE A C 1
ATOM 1133 O O . ILE A 1 135 ? -13.642 -5.622 10.398 1.00 91.81 135 ILE A O 1
ATOM 1137 N N . THR A 1 136 ? -11.584 -6.454 10.042 1.00 88.81 136 THR A N 1
ATOM 1138 C CA . THR A 1 136 ? -11.845 -7.804 10.547 1.00 88.81 136 THR A CA 1
ATOM 1139 C C . THR A 1 136 ? -11.033 -7.963 11.833 1.00 88.81 136 THR A C 1
ATOM 1141 O O . THR A 1 136 ? -10.039 -7.262 11.986 1.00 88.81 136 THR A O 1
ATOM 1144 N N . TYR A 1 137 ? -11.440 -8.815 12.768 1.00 86.81 137 TYR A N 1
ATOM 1145 C CA . TYR A 1 137 ? -10.639 -9.197 13.939 1.00 86.81 137 TYR A CA 1
ATOM 1146 C C . TYR A 1 137 ? -11.073 -10.567 14.460 1.00 86.81 137 TYR A C 1
ATOM 1148 O O . TYR A 1 137 ? -12.193 -10.999 14.179 1.00 86.81 137 TYR A O 1
ATOM 1156 N N . SER A 1 138 ? -10.193 -11.275 15.166 1.00 83.56 138 SER A N 1
ATOM 1157 C CA . SER A 1 138 ? -10.463 -12.629 15.666 1.00 83.56 138 SER A CA 1
ATOM 1158 C C . SER A 1 138 ? -10.092 -12.797 17.132 1.00 83.56 138 SER A C 1
ATOM 1160 O O . SER A 1 138 ? -9.255 -12.069 17.655 1.00 83.56 138 SER A O 1
ATOM 1162 N N . SER A 1 139 ? -10.716 -13.777 17.785 1.00 78.31 139 SER A N 1
ATOM 1163 C CA . SER A 1 139 ? -10.487 -14.103 19.200 1.00 78.31 139 SER A CA 1
ATOM 1164 C C . SER A 1 139 ? -9.174 -14.824 19.493 1.00 78.31 139 SER A C 1
ATOM 1166 O O . SER A 1 139 ? -8.788 -14.923 20.651 1.00 78.31 139 SER A O 1
ATOM 1168 N N . ASP A 1 140 ? -8.529 -15.387 18.474 1.00 69.25 140 ASP A N 1
ATOM 1169 C CA . ASP A 1 140 ? -7.395 -16.292 18.637 1.00 69.25 140 ASP A CA 1
ATOM 1170 C C . ASP A 1 140 ? -6.255 -15.921 17.674 1.00 69.25 140 ASP A C 1
ATOM 1172 O O . ASP A 1 140 ? -6.486 -15.582 16.505 1.00 69.25 140 ASP A O 1
ATOM 1176 N N . ASP A 1 141 ? -5.036 -15.966 18.218 1.00 57.44 141 ASP A N 1
ATOM 1177 C CA . ASP A 1 141 ? -3.751 -15.734 17.557 1.00 57.44 141 ASP A CA 1
ATOM 1178 C C . ASP A 1 141 ? -3.291 -16.950 16.729 1.00 57.44 141 ASP A C 1
ATOM 1180 O O . ASP A 1 141 ? -2.493 -16.798 15.798 1.00 57.44 141 ASP A O 1
ATOM 1184 N N . GLU A 1 142 ? -3.783 -18.156 17.035 1.00 51.25 142 GLU A N 1
ATOM 1185 C CA . GLU A 1 142 ? -3.308 -19.417 16.454 1.00 51.25 142 GLU A CA 1
ATOM 1186 C C . GLU A 1 142 ? -3.932 -19.772 15.097 1.00 51.25 142 GLU A C 1
ATOM 1188 O O . GLU A 1 142 ? -3.435 -20.673 14.405 1.00 51.25 142 GLU A O 1
ATOM 1193 N N . TYR A 1 143 ? -4.948 -19.040 14.628 1.00 53.84 143 TYR A N 1
ATOM 1194 C CA . TYR A 1 143 ? -5.555 -19.330 13.329 1.00 53.84 143 TYR A CA 1
ATOM 1195 C C . TYR A 1 143 ? -4.673 -18.860 12.165 1.00 53.84 143 TYR A C 1
ATOM 1197 O O . TYR A 1 143 ? -4.780 -17.764 11.620 1.00 53.84 143 TYR A O 1
ATOM 1205 N N . ARG A 1 144 ? -3.816 -19.793 11.734 1.00 46.31 144 ARG A N 1
ATOM 1206 C CA . ARG A 1 144 ? -2.861 -19.775 10.608 1.00 46.31 144 ARG A CA 1
ATOM 1207 C C . ARG A 1 144 ? -3.449 -19.538 9.214 1.00 46.31 144 ARG A C 1
ATOM 1209 O O . ARG A 1 144 ? -2.740 -19.724 8.219 1.00 46.31 144 ARG A O 1
ATOM 1216 N N . PHE A 1 145 ? -4.696 -19.100 9.086 1.00 45.09 145 PHE A N 1
ATOM 1217 C CA . PHE A 1 145 ? -5.089 -18.470 7.838 1.00 45.09 145 PHE A CA 1
ATOM 1218 C C . PHE A 1 145 ? -4.511 -17.066 7.853 1.00 45.09 145 PHE A C 1
ATOM 1220 O O . PHE A 1 145 ? -4.975 -16.182 8.557 1.00 45.09 145 PHE A O 1
ATOM 1227 N N . THR A 1 146 ? -3.489 -16.873 7.026 1.00 46.09 146 THR A N 1
ATOM 1228 C CA . THR A 1 146 ? -2.863 -15.597 6.655 1.00 46.09 146 THR A CA 1
ATOM 1229 C C . THR A 1 146 ? -3.843 -14.626 5.974 1.00 46.09 146 THR A C 1
ATOM 1231 O O . THR A 1 146 ? -3.472 -13.878 5.068 1.00 46.09 146 THR A O 1
ATOM 1234 N N . ARG A 1 147 ? -5.116 -14.603 6.387 1.00 47.50 147 ARG A N 1
ATOM 1235 C CA . ARG A 1 147 ? -5.986 -13.457 6.188 1.00 47.50 147 ARG A CA 1
ATOM 1236 C C . ARG A 1 147 ? -5.353 -12.339 6.984 1.00 47.50 147 ARG A C 1
ATOM 1238 O O . ARG A 1 147 ? -5.384 -12.314 8.201 1.00 47.50 147 ARG A O 1
ATOM 1245 N N . ARG A 1 148 ? -4.699 -11.449 6.259 1.00 53.88 148 ARG A N 1
ATOM 1246 C CA . ARG A 1 148 ? -4.190 -10.194 6.773 1.00 53.88 148 ARG A CA 1
ATOM 1247 C C . ARG A 1 148 ? -5.401 -9.393 7.233 1.00 53.88 148 ARG A C 1
ATOM 1249 O O . ARG A 1 148 ? -6.087 -8.762 6.440 1.00 53.88 148 ARG A O 1
ATOM 1256 N N . VAL A 1 149 ? -5.712 -9.541 8.511 1.00 59.19 149 VAL A N 1
ATOM 1257 C CA . VAL A 1 149 ? -6.931 -9.043 9.150 1.00 59.19 149 VAL A CA 1
ATOM 1258 C C . VAL A 1 149 ? -7.001 -7.505 9.099 1.00 59.19 149 VAL A C 1
ATOM 1260 O O . VAL A 1 149 ? -8.090 -6.931 9.099 1.00 59.19 149 VAL A O 1
ATOM 1263 N N . LEU A 1 150 ? -5.847 -6.844 8.930 1.00 75.62 150 LEU A N 1
ATOM 1264 C CA . LEU A 1 150 ? -5.734 -5.396 8.835 1.00 75.62 150 LEU A CA 1
ATOM 1265 C C . LEU A 1 150 ? -4.763 -4.944 7.727 1.00 75.62 150 LEU A C 1
ATOM 1267 O O . LEU A 1 150 ? -3.606 -4.607 7.985 1.00 75.62 150 LEU A O 1
ATOM 1271 N N . GLU A 1 151 ? -5.237 -4.902 6.481 1.00 79.94 151 GLU A N 1
ATOM 1272 C CA . GLU A 1 151 ? -4.538 -4.238 5.369 1.00 79.94 151 GLU A CA 1
ATOM 1273 C C . GLU A 1 151 ? -5.239 -2.945 4.961 1.00 79.94 151 GLU A C 1
ATOM 1275 O O . GLU A 1 151 ? -6.471 -2.916 4.909 1.00 79.94 151 GLU A O 1
ATOM 1280 N N . PRO A 1 152 ? -4.485 -1.889 4.610 1.00 89.12 152 PRO A N 1
ATOM 1281 C CA . PRO A 1 152 ? -5.096 -0.715 4.023 1.00 89.12 152 PRO A CA 1
ATOM 1282 C C . PRO A 1 152 ? -5.792 -1.021 2.692 1.00 89.12 152 PRO A C 1
ATOM 1284 O O . PRO A 1 152 ? -5.302 -1.786 1.857 1.00 89.12 152 PRO A O 1
ATOM 1287 N N . SER A 1 153 ? -6.877 -0.303 2.427 1.00 90.56 153 SER A N 1
ATOM 1288 C CA . SER A 1 153 ? -7.570 -0.241 1.134 1.00 90.56 153 SER A CA 1
ATOM 1289 C C . SER A 1 153 ? -6.765 0.468 0.036 1.00 90.56 153 SER A C 1
ATOM 1291 O O . SER A 1 153 ? -7.236 0.549 -1.096 1.00 90.56 153 SER A O 1
ATOM 1293 N N . SER A 1 154 ? -5.585 0.997 0.377 1.00 92.56 154 SER A N 1
ATOM 1294 C CA . SER A 1 154 ? -4.701 1.743 -0.512 1.00 92.56 154 SER A CA 1
ATOM 1295 C C . SER A 1 154 ? -3.349 1.052 -0.667 1.00 92.56 154 SER A C 1
ATOM 1297 O O . SER A 1 154 ? -2.652 0.758 0.315 1.00 92.56 154 SER A O 1
ATOM 1299 N N . PHE A 1 155 ? -2.942 0.833 -1.918 1.00 93.00 155 PHE A N 1
ATOM 1300 C CA . PHE A 1 155 ? -1.622 0.294 -2.234 1.00 93.00 155 PHE A CA 1
ATOM 1301 C C . PHE A 1 155 ? -0.529 1.292 -1.862 1.00 93.00 155 PHE A C 1
ATOM 1303 O O . PHE A 1 155 ? 0.449 0.918 -1.215 1.00 93.00 155 PHE A O 1
ATOM 1310 N N . ILE A 1 156 ? -0.695 2.561 -2.243 1.00 95.00 156 ILE A N 1
ATOM 1311 C CA . ILE A 1 156 ? 0.309 3.595 -1.987 1.00 95.00 156 ILE A CA 1
ATOM 1312 C C . ILE A 1 156 ? 0.486 3.801 -0.484 1.00 95.00 156 ILE A C 1
ATOM 1314 O O . ILE A 1 156 ? 1.622 3.852 -0.012 1.00 95.00 156 ILE A O 1
ATOM 1318 N N . PHE A 1 157 ? -0.599 3.812 0.295 1.00 94.81 157 PHE A N 1
ATOM 1319 C CA . PHE A 1 157 ? -0.481 3.883 1.752 1.00 94.81 157 PHE A CA 1
ATOM 1320 C C . PHE A 1 157 ? 0.240 2.660 2.339 1.00 94.81 157 PHE A C 1
ATOM 1322 O O . PHE A 1 157 ? 1.126 2.808 3.181 1.00 94.81 157 PHE A O 1
ATOM 1329 N N . SER A 1 158 ? -0.062 1.455 1.846 1.00 91.75 158 SER A N 1
ATOM 1330 C CA . SER A 1 158 ? 0.649 0.230 2.244 1.00 91.75 158 SER A CA 1
ATOM 1331 C C . SER A 1 158 ? 2.151 0.307 1.940 1.00 91.75 158 SER A C 1
ATOM 1333 O O . SER A 1 158 ? 2.978 -0.087 2.764 1.00 91.75 158 SER A O 1
ATOM 1335 N N . ALA A 1 159 ? 2.520 0.855 0.779 1.00 92.56 159 ALA A N 1
ATOM 1336 C CA . ALA A 1 159 ? 3.913 1.075 0.408 1.00 92.56 159 ALA A CA 1
ATOM 1337 C C . ALA A 1 159 ? 4.587 2.111 1.321 1.00 92.56 159 ALA A C 1
ATOM 1339 O O . ALA A 1 159 ? 5.714 1.892 1.761 1.00 92.56 159 ALA A O 1
ATOM 1340 N N . ILE A 1 160 ? 3.888 3.190 1.682 1.00 94.81 160 ILE A N 1
ATOM 1341 C CA . ILE A 1 160 ? 4.376 4.209 2.623 1.00 94.81 160 ILE A CA 1
ATOM 1342 C C . ILE A 1 160 ? 4.643 3.609 4.010 1.00 94.81 160 ILE A C 1
ATOM 1344 O O . ILE A 1 160 ? 5.680 3.897 4.606 1.00 94.81 160 ILE A O 1
ATOM 1348 N N . LEU A 1 161 ? 3.772 2.733 4.521 1.00 91.62 161 LEU A N 1
ATOM 1349 C CA . LEU A 1 161 ? 4.010 2.013 5.783 1.00 91.62 161 LEU A CA 1
ATOM 1350 C C . LEU A 1 161 ? 5.290 1.159 5.738 1.00 91.62 161 LEU A C 1
ATOM 1352 O O . LEU A 1 161 ? 6.036 1.086 6.717 1.00 91.62 161 LEU A O 1
ATOM 1356 N N . ALA A 1 162 ? 5.575 0.527 4.597 1.00 89.75 162 ALA A N 1
ATOM 1357 C CA . ALA A 1 162 ? 6.802 -0.242 4.411 1.00 89.75 162 ALA A CA 1
ATOM 1358 C C . ALA A 1 162 ? 8.050 0.657 4.291 1.00 89.75 162 ALA A C 1
ATOM 1360 O O . ALA A 1 162 ? 9.077 0.367 4.911 1.00 89.75 162 ALA A O 1
ATOM 1361 N N . ILE A 1 163 ? 7.955 1.750 3.528 1.00 92.44 163 ILE A N 1
ATOM 1362 C CA . ILE A 1 163 ? 9.052 2.694 3.255 1.00 92.44 163 ILE A CA 1
ATOM 1363 C C . ILE A 1 163 ? 9.434 3.488 4.508 1.00 92.44 163 ILE A C 1
ATOM 1365 O O . ILE A 1 163 ? 10.613 3.561 4.845 1.00 92.44 163 ILE A O 1
ATOM 1369 N N . SER A 1 164 ? 8.445 4.011 5.239 1.00 91.31 164 SER A N 1
ATOM 1370 C CA . SER A 1 164 ? 8.635 4.743 6.506 1.00 91.31 164 SER A CA 1
ATOM 1371 C C . SER A 1 164 ? 9.262 3.895 7.617 1.00 91.31 164 SER A C 1
ATOM 1373 O O . SER A 1 164 ? 9.624 4.415 8.670 1.00 91.31 164 SER A O 1
ATOM 1375 N N . GLY A 1 165 ? 9.379 2.580 7.409 1.00 86.62 165 GLY A N 1
ATOM 1376 C CA . GLY A 1 165 ? 9.903 1.652 8.398 1.00 86.62 165 GLY A CA 1
ATOM 1377 C C . GLY A 1 165 ? 8.900 1.290 9.490 1.00 86.62 165 GLY A C 1
ATOM 1378 O O . GLY A 1 165 ? 9.265 0.524 10.374 1.00 86.62 165 GLY A O 1
ATOM 1379 N N . PHE A 1 166 ? 7.642 1.744 9.416 1.00 83.38 166 PHE A N 1
ATOM 1380 C CA . PHE A 1 166 ? 6.605 1.368 10.384 1.00 83.38 166 PHE A CA 1
ATOM 1381 C C . PHE A 1 166 ? 6.449 -0.158 10.489 1.00 83.38 166 PHE A C 1
ATOM 1383 O O . PHE A 1 166 ? 6.321 -0.711 11.579 1.00 83.38 166 PHE A O 1
ATOM 1390 N N . ASN A 1 167 ? 6.557 -0.854 9.353 1.00 73.81 167 ASN A N 1
ATOM 1391 C CA . ASN A 1 167 ? 6.491 -2.316 9.295 1.00 73.81 167 ASN A CA 1
ATOM 1392 C C . ASN A 1 167 ? 7.831 -3.013 9.632 1.00 73.81 167 ASN A C 1
ATOM 1394 O O . ASN A 1 167 ? 7.856 -4.226 9.849 1.00 73.81 167 ASN A O 1
ATOM 1398 N N . LYS A 1 168 ? 8.961 -2.289 9.673 1.00 62.97 168 LYS A N 1
ATOM 1399 C CA . LYS A 1 168 ? 10.299 -2.848 9.936 1.00 62.97 168 LYS A CA 1
ATOM 1400 C C . LYS A 1 168 ? 10.589 -2.811 11.439 1.00 62.97 168 LYS A C 1
ATOM 1402 O O . LYS 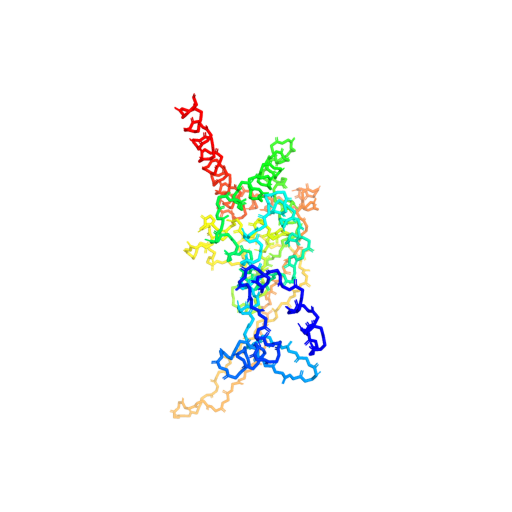A 1 168 ? 11.147 -1.846 11.943 1.00 62.97 168 LYS A O 1
ATOM 1407 N N . GLY A 1 169 ? 10.240 -3.877 12.159 1.00 47.94 169 GLY A N 1
ATOM 1408 C CA . GLY A 1 169 ? 10.639 -4.003 13.569 1.00 47.94 169 GLY A CA 1
ATOM 1409 C C . GLY A 1 169 ? 9.805 -4.929 14.443 1.00 47.94 169 GLY A C 1
ATOM 1410 O O . GLY A 1 169 ? 9.897 -4.829 15.659 1.00 47.94 169 GLY A O 1
ATOM 1411 N N . GLY A 1 170 ? 8.953 -5.785 13.870 1.00 46.38 170 GLY A N 1
ATOM 1412 C CA . GLY A 1 170 ? 8.042 -6.593 14.684 1.00 46.38 170 GLY A CA 1
ATOM 1413 C C . GLY A 1 170 ? 6.997 -5.759 15.435 1.00 46.38 170 GLY A C 1
ATOM 1414 O O . GLY A 1 170 ? 6.348 -6.290 16.315 1.00 46.38 170 GLY A O 1
ATOM 1415 N N . ILE A 1 171 ? 6.798 -4.477 15.090 1.00 44.97 171 ILE A N 1
ATOM 1416 C CA . ILE A 1 171 ? 5.739 -3.618 15.664 1.00 44.97 171 ILE A CA 1
ATOM 1417 C C . ILE A 1 171 ? 4.338 -4.169 15.340 1.00 44.97 171 ILE A C 1
ATOM 1419 O O . ILE A 1 171 ? 3.379 -3.901 16.055 1.00 44.97 171 ILE A O 1
ATOM 1423 N N . VAL A 1 172 ? 4.228 -5.001 14.303 1.00 49.34 172 VAL A N 1
ATOM 1424 C CA . VAL A 1 172 ? 3.043 -5.813 14.023 1.00 49.34 172 VAL A CA 1
ATOM 1425 C C . VAL A 1 172 ? 3.260 -7.207 14.627 1.00 49.34 172 VAL A C 1
ATOM 1427 O O . VAL A 1 172 ? 3.508 -8.171 13.908 1.00 49.34 172 VAL A O 1
ATOM 1430 N N . THR A 1 173 ? 3.268 -7.304 15.961 1.00 43.19 173 THR A N 1
ATOM 1431 C CA . THR A 1 173 ? 3.355 -8.595 16.674 1.00 43.19 173 THR A CA 1
ATOM 1432 C C . THR A 1 173 ? 2.030 -9.349 16.670 1.00 43.19 173 THR A C 1
ATOM 1434 O O . THR A 1 173 ? 2.044 -10.574 16.701 1.00 43.19 173 THR A O 1
ATOM 1437 N N . SER A 1 174 ? 0.900 -8.641 16.585 1.00 51.84 174 SER A N 1
ATOM 1438 C CA . SER A 1 174 ? -0.434 -9.231 16.494 1.00 51.84 174 SER A CA 1
ATOM 1439 C C . SER A 1 174 ? -1.224 -8.526 15.393 1.00 51.84 174 SER A C 1
ATOM 1441 O O . SER A 1 174 ? -1.440 -7.315 15.424 1.00 51.84 174 SER A O 1
ATOM 1443 N N . THR A 1 175 ? -1.599 -9.290 14.367 1.00 55.66 175 THR A N 1
ATOM 1444 C CA . THR A 1 175 ? -2.531 -8.833 13.322 1.00 55.66 175 THR A CA 1
ATOM 1445 C C . THR A 1 175 ? -3.971 -9.204 13.651 1.00 55.66 175 THR A C 1
ATOM 1447 O O . THR A 1 175 ? -4.864 -8.787 12.927 1.00 55.66 175 THR A O 1
ATOM 1450 N N . THR A 1 176 ? -4.206 -9.960 14.725 1.00 61.66 176 THR A N 1
ATOM 1451 C CA . THR A 1 176 ? -5.516 -10.539 15.053 1.00 61.66 176 THR A CA 1
ATOM 1452 C C . THR A 1 176 ? -6.473 -9.521 15.649 1.00 61.66 176 THR A C 1
ATOM 1454 O O . THR A 1 176 ? -7.684 -9.695 15.533 1.00 61.66 176 THR A O 1
ATOM 1457 N N . LEU A 1 177 ? -5.937 -8.429 16.217 1.00 80.44 177 LEU A N 1
ATOM 1458 C CA . LEU A 1 177 ? -6.707 -7.406 16.929 1.00 80.44 177 LEU A CA 1
ATOM 1459 C C . LEU A 1 177 ? -7.601 -8.030 18.017 1.00 80.44 177 LEU A C 1
ATOM 1461 O O . LEU A 1 177 ? -8.689 -7.527 18.287 1.00 80.44 177 LEU A O 1
ATOM 1465 N N . ALA A 1 178 ? -7.128 -9.115 18.642 1.00 76.75 178 ALA A N 1
ATOM 1466 C CA . ALA A 1 178 ? -7.862 -9.875 19.655 1.00 76.75 178 ALA A CA 1
ATOM 1467 C C . ALA A 1 178 ? -8.229 -9.048 20.900 1.00 76.75 178 ALA A C 1
ATOM 1469 O O . ALA A 1 178 ? -9.126 -9.415 21.651 1.00 76.75 178 ALA A O 1
ATOM 1470 N N . GLU A 1 179 ? -7.567 -7.905 21.102 1.00 82.38 179 GLU A N 1
ATOM 1471 C CA . GLU A 1 179 ? -7.878 -6.945 22.166 1.00 82.38 179 GLU A CA 1
ATOM 1472 C C . GLU A 1 179 ? -9.189 -6.171 21.924 1.00 82.38 179 GLU A C 1
ATOM 1474 O O . GLU A 1 179 ? -9.692 -5.523 22.842 1.00 82.38 179 GLU A O 1
ATOM 1479 N N . LEU A 1 180 ? -9.750 -6.205 20.707 1.00 89.50 180 LEU A N 1
ATOM 1480 C CA . LEU A 1 180 ? -11.012 -5.530 20.415 1.00 89.50 180 LEU A CA 1
ATOM 1481 C C . LEU A 1 180 ? -12.201 -6.244 21.090 1.00 89.50 180 LEU A C 1
ATOM 1483 O O . LEU A 1 180 ? -12.276 -7.475 21.083 1.00 89.50 180 LEU A O 1
ATOM 1487 N N . PRO A 1 181 ? -13.172 -5.482 21.628 1.00 91.81 181 PRO A N 1
ATOM 1488 C CA . PRO A 1 181 ? -14.329 -6.041 22.324 1.00 91.81 181 PRO A CA 1
ATOM 1489 C C . PRO A 1 181 ? -15.180 -6.954 21.430 1.00 91.81 181 PRO A C 1
ATOM 1491 O O . PRO A 1 181 ? -15.346 -6.714 20.231 1.00 91.81 181 PRO A O 1
ATOM 1494 N N . TYR A 1 182 ? -15.749 -8.001 22.027 1.00 91.06 182 TYR A N 1
ATOM 1495 C CA . TYR A 1 182 ? -16.636 -8.943 21.346 1.00 91.06 182 TYR A CA 1
ATOM 1496 C C . TYR A 1 182 ? -18.045 -8.373 21.154 1.00 91.06 182 TYR A C 1
ATOM 1498 O O . TYR A 1 182 ? -18.649 -7.878 22.104 1.00 91.06 182 TYR A O 1
ATOM 1506 N N . TYR A 1 183 ? -18.588 -8.532 19.947 1.00 91.81 183 TYR A N 1
ATOM 1507 C CA . TYR A 1 183 ? -19.971 -8.203 19.606 1.00 91.81 183 TYR A CA 1
ATOM 1508 C C . TYR A 1 183 ? -20.561 -9.330 18.756 1.00 91.81 183 TYR A C 1
ATOM 1510 O O . TYR A 1 183 ? -20.091 -9.568 17.644 1.00 91.81 183 TYR A O 1
ATOM 1518 N N . GLU A 1 184 ? -21.604 -9.998 19.259 1.00 91.94 184 GLU A N 1
ATOM 1519 C CA . GLU A 1 184 ? -22.272 -11.116 18.566 1.00 91.94 184 GLU A CA 1
ATOM 1520 C C . GLU A 1 184 ? -22.777 -10.708 17.173 1.00 91.94 184 GLU A C 1
ATOM 1522 O O . GLU A 1 184 ? -22.634 -11.450 16.208 1.00 91.94 184 GLU A O 1
ATOM 1527 N N . GLU A 1 185 ? -23.318 -9.498 17.043 1.00 93.62 185 GLU A N 1
ATOM 1528 C CA . GLU A 1 185 ? -23.818 -8.948 15.777 1.00 93.62 185 GLU A CA 1
ATOM 1529 C C . GLU A 1 185 ? -22.742 -8.692 14.713 1.00 93.62 185 GLU A C 1
ATOM 1531 O O . GLU A 1 185 ? -23.077 -8.547 13.538 1.00 93.62 185 GLU A O 1
ATOM 1536 N N . LEU A 1 186 ? -21.465 -8.648 15.104 1.00 93.50 186 LEU A N 1
ATOM 1537 C CA . LEU A 1 186 ? -20.343 -8.477 14.180 1.00 93.50 186 LEU A CA 1
ATOM 1538 C C . LEU A 1 186 ? -19.725 -9.815 13.756 1.00 93.50 186 LEU A C 1
ATOM 1540 O O . LEU A 1 186 ? -18.852 -9.823 12.886 1.00 93.50 186 LEU A O 1
ATOM 1544 N N . VAL A 1 187 ? -20.154 -10.938 14.344 1.00 92.25 187 VAL A N 1
ATOM 1545 C CA . VAL A 1 187 ? -19.617 -12.269 14.042 1.00 92.25 187 VAL A CA 1
ATOM 1546 C C . VAL A 1 187 ? -20.016 -12.686 12.628 1.00 92.25 187 VAL A C 1
ATOM 1548 O O . VAL A 1 187 ? -21.196 -12.806 12.301 1.00 92.25 187 VAL A O 1
ATOM 1551 N N . ILE A 1 188 ? -19.016 -12.957 11.792 1.00 90.56 188 ILE A N 1
ATOM 1552 C CA . ILE A 1 188 ? -19.205 -13.475 10.429 1.00 90.56 188 ILE A CA 1
ATOM 1553 C C . ILE A 1 188 ? -18.892 -14.967 10.316 1.00 90.56 188 ILE A C 1
ATOM 1555 O O . ILE A 1 188 ? -19.363 -15.625 9.390 1.00 90.56 188 ILE A O 1
ATOM 1559 N N . GLU A 1 189 ? -18.098 -15.504 11.241 1.00 87.38 189 GLU A N 1
ATOM 1560 C CA . GLU A 1 189 ? -17.665 -16.897 11.235 1.00 87.38 189 GLU A CA 1
ATOM 1561 C C . GLU A 1 189 ? -17.344 -17.350 12.665 1.00 87.38 189 GLU 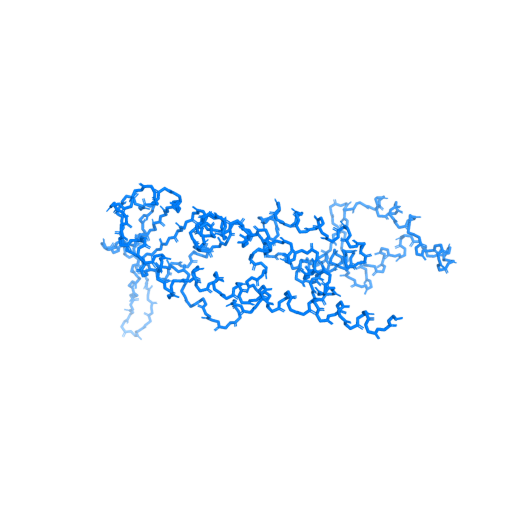A C 1
ATOM 1563 O O . GLU A 1 189 ? -16.729 -16.607 13.434 1.00 87.38 189 GLU A O 1
ATOM 1568 N N . ARG A 1 190 ? -17.764 -18.571 13.013 1.00 85.38 190 ARG A N 1
ATOM 1569 C CA . ARG A 1 190 ? -17.350 -19.267 14.237 1.00 85.38 190 ARG A CA 1
ATOM 1570 C C . ARG A 1 190 ? -16.360 -20.351 13.851 1.00 85.38 190 ARG A C 1
ATOM 1572 O O . ARG A 1 190 ? -16.621 -21.102 12.913 1.00 85.38 190 ARG A O 1
ATOM 1579 N N . ILE A 1 191 ? -15.250 -20.416 14.569 1.00 76.94 191 ILE A N 1
ATOM 1580 C CA . ILE A 1 191 ? -14.170 -21.353 14.290 1.00 76.94 191 ILE A CA 1
ATOM 1581 C C . ILE A 1 191 ? -14.138 -22.394 15.411 1.00 76.94 191 ILE A C 1
ATOM 1583 O O . ILE A 1 191 ? -13.936 -22.014 16.563 1.00 76.94 191 ILE A O 1
ATOM 1587 N N . PRO A 1 192 ? -14.350 -23.687 15.127 1.00 72.38 192 PRO A N 1
ATOM 1588 C CA . PRO A 1 192 ? -14.178 -24.722 16.138 1.00 72.38 192 PRO A CA 1
ATOM 1589 C C . PRO A 1 192 ? -12.697 -24.837 16.513 1.00 72.38 192 PRO A C 1
ATOM 1591 O O . PRO A 1 192 ? -11.840 -24.890 15.627 1.00 72.38 192 PRO A O 1
ATOM 1594 N N . HIS A 1 193 ? -12.390 -24.890 17.811 1.00 72.06 193 HIS A N 1
ATOM 1595 C CA . HIS A 1 193 ? -11.051 -25.281 18.242 1.00 72.06 193 HIS A CA 1
ATOM 1596 C C . HIS A 1 193 ? -10.927 -26.797 18.086 1.00 72.06 193 HIS A C 1
ATOM 1598 O O . HIS A 1 193 ? -11.782 -27.550 18.547 1.00 72.06 193 HIS A O 1
ATOM 1604 N N . LEU A 1 194 ? -9.872 -27.249 17.412 1.00 70.44 194 LEU A N 1
ATOM 1605 C CA . LEU A 1 194 ? -9.561 -28.670 17.273 1.00 70.44 194 LEU A CA 1
ATOM 1606 C C . LEU A 1 194 ? -8.464 -29.019 18.268 1.00 70.44 194 LEU A C 1
ATOM 1608 O O . LEU A 1 194 ? -7.347 -28.501 18.187 1.00 70.44 194 LEU A O 1
ATOM 1612 N N . ARG A 1 195 ? -8.770 -29.914 19.200 1.00 67.19 195 ARG A N 1
ATOM 1613 C CA . ARG A 1 195 ? -7.795 -30.448 20.137 1.00 67.19 195 ARG A CA 1
ATOM 1614 C C . ARG A 1 195 ? -7.190 -31.723 19.560 1.00 67.19 195 ARG A C 1
ATOM 1616 O O . ARG A 1 195 ? -7.897 -32.686 19.288 1.00 67.19 195 ARG A O 1
ATOM 1623 N N . GLN A 1 196 ? -5.867 -31.735 19.409 1.00 72.00 196 GLN A N 1
ATOM 1624 C CA . GLN A 1 196 ? -5.122 -32.936 19.031 1.00 72.00 196 GLN A CA 1
ATOM 1625 C C . GLN A 1 196 ? -4.663 -33.696 20.275 1.00 72.00 196 GLN A C 1
ATOM 1627 O O . GLN A 1 196 ? -3.733 -33.269 20.965 1.00 72.00 196 GLN A O 1
ATOM 1632 N N . ASP A 1 197 ? -5.258 -34.857 20.527 1.00 74.00 197 ASP A N 1
ATOM 1633 C CA . ASP A 1 197 ? -4.821 -35.769 21.577 1.00 74.00 197 ASP A CA 1
ATOM 1634 C C . ASP A 1 197 ? -3.932 -36.871 20.971 1.00 74.00 197 ASP A C 1
ATOM 1636 O O . ASP A 1 197 ? -4.326 -37.685 20.137 1.00 74.00 197 ASP A O 1
ATOM 1640 N N . THR A 1 198 ? -2.658 -36.884 21.379 1.00 79.75 198 THR A N 1
ATOM 1641 C CA . THR A 1 198 ? -1.668 -37.847 20.877 1.00 79.75 198 THR A CA 1
ATOM 1642 C C . THR A 1 198 ? -1.715 -39.147 21.679 1.00 79.75 198 THR A C 1
ATOM 1644 O O . THR A 1 198 ? -1.289 -39.191 22.838 1.00 79.75 198 THR A O 1
ATOM 1647 N N . ILE A 1 199 ? -2.125 -40.242 21.047 1.00 78.25 199 ILE A N 1
ATOM 1648 C CA . ILE A 1 199 ? -2.150 -41.573 21.655 1.00 78.25 199 ILE A CA 1
ATOM 1649 C C . ILE A 1 199 ? -0.761 -42.201 21.547 1.00 78.25 199 ILE A C 1
ATOM 1651 O O . ILE A 1 199 ? -0.224 -42.401 20.456 1.00 78.25 199 ILE A O 1
ATOM 1655 N N . ARG A 1 200 ? -0.159 -42.543 22.692 1.00 86.38 200 ARG A N 1
ATOM 1656 C CA . ARG A 1 200 ? 1.176 -43.161 22.765 1.00 86.38 200 ARG A CA 1
ATOM 1657 C C . ARG A 1 200 ? 1.123 -44.594 23.284 1.00 86.38 200 ARG A C 1
ATOM 1659 O O . ARG A 1 200 ? 0.317 -44.926 24.151 1.00 86.38 200 ARG A O 1
ATOM 1666 N N . ASN A 1 201 ? 2.021 -45.447 22.794 1.00 82.62 201 ASN A N 1
ATOM 1667 C CA . ASN A 1 201 ? 2.186 -46.801 23.313 1.00 82.62 201 ASN A CA 1
ATOM 1668 C C . ASN A 1 201 ? 2.933 -46.807 24.654 1.00 82.62 201 ASN A C 1
ATOM 1670 O O . ASN A 1 201 ? 3.444 -45.795 25.132 1.00 82.62 201 ASN A O 1
ATOM 1674 N N . ARG A 1 202 ? 3.041 -47.994 25.258 1.00 81.31 202 ARG A N 1
ATOM 1675 C CA . ARG A 1 202 ? 3.736 -48.205 26.542 1.00 81.31 202 ARG A CA 1
ATOM 1676 C C . ARG A 1 202 ? 5.240 -47.884 26.494 1.00 81.31 202 ARG A C 1
ATOM 1678 O O . ARG A 1 202 ? 5.852 -47.766 27.548 1.00 81.31 202 ARG A O 1
ATOM 1685 N N . HIS A 1 203 ? 5.817 -47.757 25.299 1.00 80.44 203 HIS A N 1
ATOM 1686 C CA . HIS A 1 203 ? 7.209 -47.366 25.060 1.00 80.44 203 HIS A CA 1
ATOM 1687 C C . HIS A 1 203 ? 7.355 -45.869 24.727 1.00 80.44 203 HIS A C 1
ATOM 1689 O O . HIS A 1 203 ? 8.472 -45.396 24.541 1.00 80.44 203 HIS A O 1
ATOM 1695 N N . GLY A 1 204 ? 6.250 -45.113 24.689 1.00 78.06 204 GLY A N 1
ATOM 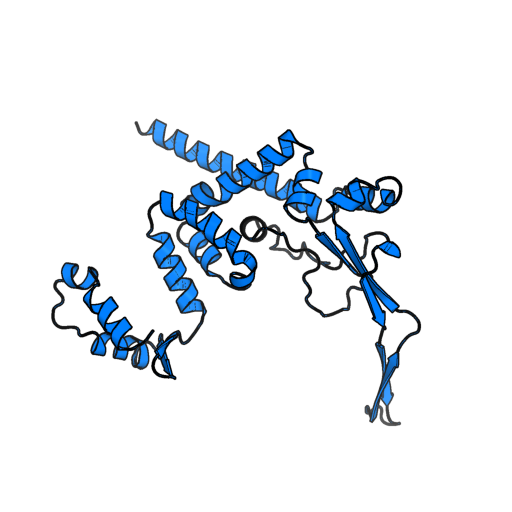1696 C CA . GLY A 1 204 ? 6.232 -43.677 24.410 1.00 78.06 204 GLY A CA 1
ATOM 1697 C C . GLY A 1 204 ? 6.171 -43.302 22.927 1.00 78.06 204 GLY A C 1
ATOM 1698 O O . GLY A 1 204 ? 6.234 -42.114 22.618 1.00 78.06 204 GLY A O 1
ATOM 1699 N N . GLU A 1 205 ? 6.031 -44.266 22.015 1.00 78.75 205 GLU A N 1
ATOM 1700 C CA . GLU A 1 205 ? 5.893 -44.000 20.578 1.00 78.75 205 GLU A CA 1
ATOM 1701 C C . GLU A 1 205 ? 4.457 -43.586 20.253 1.00 78.75 205 GLU A C 1
ATOM 1703 O O . GLU A 1 205 ? 3.507 -44.178 20.769 1.00 78.75 205 GLU A O 1
ATOM 1708 N N . VAL A 1 206 ? 4.298 -42.577 19.397 1.00 81.56 206 VAL A N 1
ATOM 1709 C CA . VAL A 1 206 ? 2.986 -42.123 18.920 1.00 81.56 206 VAL A CA 1
ATOM 1710 C C . VAL A 1 206 ? 2.376 -43.205 18.031 1.00 81.56 206 VAL A C 1
ATOM 1712 O O . VAL A 1 206 ? 2.988 -43.606 17.044 1.00 81.56 206 VAL A O 1
ATOM 1715 N N . ILE A 1 207 ? 1.195 -43.692 18.409 1.00 83.19 207 ILE A N 1
ATOM 1716 C CA . ILE A 1 207 ? 0.423 -44.687 17.655 1.00 83.19 207 ILE A CA 1
ATOM 1717 C C . ILE A 1 207 ? -0.641 -43.995 16.813 1.00 83.19 207 ILE A C 1
ATOM 1719 O O . ILE A 1 207 ? -0.880 -44.413 15.685 1.00 83.19 207 ILE A O 1
ATOM 1723 N N . ASP A 1 208 ? -1.271 -42.965 17.376 1.00 80.94 208 ASP A N 1
ATOM 1724 C CA . ASP A 1 208 ? -2.386 -42.270 16.748 1.00 80.94 208 ASP A CA 1
ATOM 1725 C C . ASP A 1 208 ? -2.476 -40.821 17.235 1.00 80.94 208 ASP A C 1
ATOM 1727 O O . ASP A 1 208 ? -1.897 -40.463 18.269 1.00 80.94 208 ASP A O 1
ATOM 1731 N N . VAL A 1 209 ? -3.195 -39.996 16.486 1.00 79.50 209 VAL A N 1
ATOM 1732 C CA . VAL A 1 209 ? -3.564 -38.633 16.872 1.00 79.50 209 VAL A CA 1
ATOM 1733 C C . VAL A 1 209 ? -5.057 -38.495 16.613 1.00 79.50 209 VAL A C 1
ATOM 1735 O O . VAL A 1 209 ? -5.480 -38.520 15.460 1.00 79.50 209 VAL A O 1
ATOM 1738 N N . GLU A 1 210 ? -5.839 -38.376 17.681 1.00 77.75 210 GLU A N 1
ATOM 1739 C CA . GLU A 1 210 ? -7.269 -38.086 17.587 1.00 77.75 210 GLU A CA 1
ATOM 1740 C C . GLU A 1 210 ? -7.469 -36.564 17.585 1.00 77.75 210 GLU A C 1
ATOM 1742 O O . GLU A 1 210 ? -6.798 -35.836 18.321 1.00 77.75 210 GLU A O 1
ATOM 1747 N N . GLU A 1 211 ? -8.354 -36.089 16.709 1.00 73.56 211 GLU A N 1
ATOM 1748 C CA . GLU A 1 211 ? -8.781 -34.692 16.631 1.00 73.56 211 GLU A CA 1
ATOM 1749 C C . GLU A 1 211 ? -10.219 -34.607 17.134 1.00 73.56 211 GLU A C 1
ATOM 1751 O O . GLU A 1 211 ? -11.140 -35.055 16.450 1.00 73.56 211 GLU A O 1
ATOM 1756 N N . ASP A 1 212 ? -10.395 -34.036 18.323 1.00 68.44 212 ASP A N 1
ATOM 1757 C CA . ASP A 1 212 ? -11.708 -33.764 18.902 1.00 68.44 212 ASP A CA 1
ATOM 1758 C C . ASP A 1 212 ? -12.018 -32.265 18.786 1.00 68.44 212 ASP A C 1
ATOM 1760 O O . ASP A 1 212 ? -11.167 -31.413 19.057 1.00 68.44 212 ASP A O 1
ATOM 1764 N N . GLU A 1 213 ? -13.241 -31.928 18.375 1.00 64.19 213 GLU A N 1
ATOM 1765 C CA . GLU A 1 213 ? -13.738 -30.548 18.405 1.00 64.19 213 GLU A CA 1
ATOM 1766 C C . GLU A 1 213 ? -14.038 -30.147 19.857 1.00 64.19 213 GLU A C 1
ATOM 1768 O O . GLU A 1 213 ? -14.808 -30.818 20.548 1.00 64.19 213 GLU A O 1
ATOM 1773 N N . ASP A 1 214 ? -13.419 -29.062 20.325 1.00 65.69 214 ASP A N 1
ATOM 1774 C CA . ASP A 1 214 ? -13.688 -28.484 21.642 1.00 65.69 214 ASP A CA 1
ATOM 1775 C C . ASP A 1 214 ? -15.063 -27.785 21.658 1.00 65.69 214 ASP A C 1
ATOM 1777 O O . ASP A 1 214 ? -15.560 -27.320 20.629 1.00 65.69 214 ASP A O 1
ATOM 1781 N N . GLU A 1 215 ? -15.685 -27.675 22.836 1.00 61.59 215 GLU A N 1
ATOM 1782 C CA . GLU A 1 215 ? -16.951 -26.941 22.996 1.00 61.59 215 GLU A CA 1
ATOM 1783 C C . GLU A 1 215 ? -16.756 -25.426 22.808 1.00 61.59 215 GLU A C 1
ATOM 1785 O O . GLU A 1 215 ? -17.690 -24.709 22.433 1.00 61.59 215 GLU A O 1
ATOM 1790 N N . GLU A 1 216 ? -15.547 -24.924 23.066 1.00 64.12 216 GLU A N 1
ATOM 1791 C CA . GLU A 1 216 ? -15.205 -23.516 22.907 1.00 64.12 216 GLU A CA 1
ATOM 1792 C C . GLU A 1 216 ? -14.879 -23.222 21.432 1.00 64.12 216 GLU A C 1
ATOM 1794 O O . GLU A 1 216 ? -13.985 -23.820 20.840 1.00 64.12 216 GLU A O 1
ATOM 1799 N N . THR A 1 217 ? -15.605 -22.291 20.804 1.00 70.94 217 THR A N 1
ATOM 1800 C CA . THR A 1 217 ? -15.365 -21.866 19.412 1.00 70.94 217 THR A CA 1
ATOM 1801 C C . THR A 1 217 ? -14.805 -20.451 19.382 1.00 70.94 217 THR A C 1
ATOM 1803 O O . THR A 1 217 ? -15.403 -19.549 19.975 1.00 70.94 217 THR A O 1
ATOM 1806 N N . GLY A 1 218 ? -13.722 -20.231 18.642 1.00 81.19 218 GLY A N 1
ATOM 1807 C CA . GLY A 1 218 ? -13.238 -18.895 18.319 1.00 81.19 218 GLY A CA 1
ATOM 1808 C C . GLY A 1 218 ? -14.215 -18.149 17.409 1.00 81.19 218 GLY A C 1
ATOM 1809 O O . GLY A 1 218 ? -15.153 -18.729 16.853 1.00 81.19 218 GLY A O 1
ATOM 1810 N N . TYR A 1 219 ? -14.001 -16.850 17.236 1.00 84.31 219 TYR A N 1
ATOM 1811 C CA . TYR A 1 219 ? -14.831 -16.020 16.365 1.00 84.31 219 TYR A CA 1
ATOM 1812 C C . TYR A 1 219 ? -13.996 -15.160 15.424 1.00 84.31 219 TYR A C 1
ATOM 1814 O O . TYR A 1 219 ? -12.883 -14.742 15.749 1.00 84.31 219 TYR A O 1
ATOM 1822 N N . ILE A 1 220 ? -14.582 -14.857 14.267 1.00 87.31 220 ILE A N 1
ATOM 1823 C CA . ILE A 1 220 ? -14.154 -13.773 13.388 1.00 87.31 220 ILE A CA 1
ATOM 1824 C C . ILE A 1 220 ? -15.267 -12.735 13.370 1.00 87.31 220 ILE A C 1
ATOM 1826 O O . ILE A 1 220 ? -16.391 -13.024 12.951 1.00 87.31 220 ILE A O 1
ATOM 1830 N N . CYS A 1 221 ? -14.928 -11.521 13.779 1.00 90.38 221 CYS A N 1
ATOM 1831 C CA . CYS A 1 221 ? -15.789 -10.358 13.679 1.00 90.38 221 CYS A CA 1
ATOM 1832 C C . CYS A 1 221 ? -15.376 -9.483 12.496 1.00 90.38 221 CYS A C 1
ATOM 1834 O O . CYS A 1 221 ? -14.196 -9.385 12.152 1.00 90.38 221 CYS A O 1
ATOM 1836 N N . GLN A 1 222 ? -16.344 -8.813 11.880 1.00 92.19 222 GLN A N 1
ATOM 1837 C CA . GLN A 1 222 ? -16.097 -7.842 10.823 1.00 92.19 222 GLN A CA 1
ATOM 1838 C C . GLN A 1 222 ? -17.097 -6.693 10.900 1.00 92.19 222 GLN A C 1
ATOM 1840 O O . GLN A 1 222 ? -18.288 -6.904 11.099 1.00 92.19 222 GLN A O 1
ATOM 1845 N N . PHE A 1 223 ? -16.620 -5.472 10.674 1.00 94.19 223 PHE A N 1
ATOM 1846 C CA . PHE A 1 223 ? -17.478 -4.292 10.636 1.00 94.19 223 PHE A CA 1
ATOM 1847 C C . PHE A 1 223 ? -16.991 -3.251 9.632 1.00 94.19 223 PHE A C 1
ATOM 1849 O O . PHE A 1 223 ? -15.810 -3.196 9.279 1.00 94.19 223 PHE A O 1
ATOM 1856 N N . SER A 1 224 ? -17.916 -2.398 9.181 1.00 95.75 224 SER A N 1
ATOM 1857 C CA . SER A 1 224 ? -17.569 -1.154 8.496 1.00 95.75 224 SER A CA 1
ATOM 1858 C C . SER A 1 224 ? -17.387 -0.035 9.512 1.00 95.75 224 SER A C 1
ATOM 1860 O O . SER A 1 224 ? -18.265 0.191 10.346 1.00 95.75 224 SER A O 1
ATOM 1862 N N . VAL 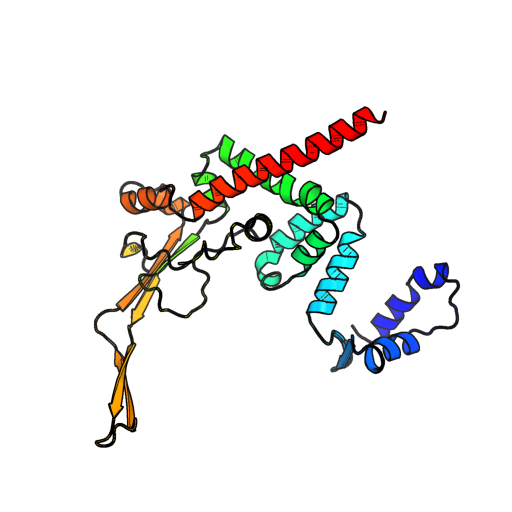A 1 225 ? -16.283 0.708 9.403 1.00 95.56 225 VAL A N 1
ATOM 1863 C CA . VAL A 1 225 ? -15.996 1.850 10.288 1.00 95.56 225 VAL A CA 1
ATOM 1864 C C . VAL A 1 225 ? -17.101 2.904 10.190 1.00 95.56 225 VAL A C 1
ATOM 1866 O O . VAL A 1 225 ? -17.556 3.419 11.207 1.00 95.56 225 VAL A O 1
ATOM 1869 N N . ALA A 1 226 ? -17.598 3.179 8.983 1.00 95.62 226 ALA A N 1
ATOM 1870 C CA . ALA A 1 226 ? -18.655 4.165 8.779 1.00 95.62 226 ALA A CA 1
ATOM 1871 C C . ALA A 1 226 ? -19.988 3.753 9.428 1.00 95.62 226 ALA A C 1
ATOM 1873 O O . ALA A 1 226 ? -20.767 4.618 9.825 1.00 95.62 226 ALA A O 1
ATOM 1874 N N . ASP A 1 227 ? -20.269 2.451 9.533 1.00 94.69 227 ASP A N 1
ATOM 1875 C CA . ASP A 1 227 ? -21.528 1.965 10.097 1.00 94.69 227 ASP A CA 1
ATOM 1876 C C . ASP A 1 227 ? -21.491 1.946 11.625 1.00 94.69 227 ASP A C 1
ATOM 1878 O O . ASP A 1 227 ? -22.384 2.523 12.244 1.00 94.69 227 ASP A O 1
ATOM 1882 N N . ILE A 1 228 ? -20.423 1.433 12.249 1.00 94.94 228 ILE A N 1
ATOM 1883 C CA . ILE A 1 228 ? -20.297 1.480 13.721 1.00 94.94 228 ILE A CA 1
ATOM 1884 C C . ILE A 1 228 ? -20.321 2.922 14.250 1.00 94.94 228 ILE A C 1
ATOM 1886 O O . ILE A 1 228 ? -20.865 3.198 15.314 1.00 94.94 228 ILE A O 1
ATOM 1890 N N . ARG A 1 229 ? -19.816 3.884 13.466 1.00 94.12 229 ARG A N 1
ATOM 1891 C CA . ARG A 1 229 ? -19.824 5.309 13.819 1.00 94.12 229 ARG A CA 1
ATOM 1892 C C . ARG A 1 229 ? -21.194 5.975 13.723 1.00 94.12 229 ARG A C 1
ATOM 1894 O O . ARG A 1 229 ? -21.379 7.030 14.330 1.00 94.12 229 ARG A O 1
ATOM 1901 N N . LYS A 1 230 ? -22.147 5.399 12.985 1.00 94.50 230 LYS A N 1
ATOM 1902 C CA . LYS A 1 230 ? -23.556 5.833 13.008 1.00 94.50 230 LYS A CA 1
ATOM 1903 C C . LYS A 1 230 ? -24.286 5.280 14.234 1.00 94.50 230 LYS A C 1
ATOM 1905 O O . LYS A 1 230 ? -25.211 5.923 14.717 1.00 94.50 230 LYS A O 1
ATOM 1910 N N . HIS A 1 231 ? -23.840 4.134 14.742 1.00 93.19 231 HIS A N 1
ATOM 1911 C CA . HIS A 1 231 ? -24.425 3.393 15.861 1.00 93.19 231 HIS A CA 1
ATOM 1912 C C . HIS A 1 231 ? -23.572 3.524 17.136 1.00 93.19 231 HIS A C 1
ATOM 1914 O O . HIS A 1 231 ? -23.191 2.542 17.763 1.00 93.19 231 HIS A O 1
ATOM 1920 N N . GLN A 1 232 ? -23.231 4.760 17.520 1.00 90.00 232 GLN A N 1
ATOM 1921 C CA . GLN A 1 232 ? -22.229 5.014 18.570 1.00 90.00 232 GLN A CA 1
ATOM 1922 C C . GLN A 1 232 ? -22.620 4.494 19.954 1.00 90.00 232 GLN A C 1
ATOM 1924 O O . GLN A 1 232 ? -21.742 4.142 20.737 1.00 90.00 232 GLN A O 1
ATOM 1929 N N . GLU A 1 233 ? -23.917 4.480 20.267 1.00 90.88 233 GLU A N 1
ATOM 1930 C CA . GLU A 1 233 ? -24.407 3.979 21.555 1.00 90.88 233 GLU A CA 1
ATOM 1931 C C . GLU A 1 233 ? -24.256 2.458 21.657 1.00 90.88 233 GLU A C 1
ATOM 1933 O O . GLU A 1 233 ? -23.900 1.961 22.724 1.00 90.88 233 GLU A O 1
ATOM 1938 N N . ASP A 1 234 ? -24.446 1.751 20.540 1.00 93.38 234 ASP A N 1
ATOM 1939 C CA . ASP A 1 234 ? -24.374 0.291 20.469 1.00 93.38 234 ASP A CA 1
ATOM 1940 C C . ASP A 1 234 ? -22.915 -0.198 20.506 1.00 93.38 234 ASP A C 1
ATOM 1942 O O . ASP A 1 234 ? -22.623 -1.216 21.122 1.00 93.38 234 ASP A O 1
ATOM 1946 N N . PHE A 1 235 ? -21.976 0.563 19.923 1.00 95.00 235 PHE A N 1
ATOM 1947 C CA . PHE A 1 235 ? -20.564 0.172 19.765 1.00 95.00 235 PHE A CA 1
ATOM 1948 C C . PHE A 1 235 ? -19.574 1.044 20.545 1.00 95.00 235 PHE A C 1
ATOM 1950 O O . PHE A 1 235 ? -18.428 1.222 20.118 1.00 95.00 235 PHE A O 1
ATOM 1957 N N . LYS A 1 236 ? -19.988 1.621 21.675 1.00 94.88 236 LYS A N 1
ATOM 1958 C CA . LYS A 1 236 ? -19.167 2.588 22.418 1.00 94.88 236 LYS A CA 1
ATOM 1959 C C . LYS A 1 236 ? -17.777 2.050 22.772 1.00 94.88 236 LYS A C 1
ATOM 1961 O O . LYS A 1 236 ? -16.783 2.697 22.455 1.00 94.88 236 LYS A O 1
ATOM 1966 N N . ASP A 1 237 ? -17.704 0.858 23.363 1.00 95.06 237 ASP A N 1
ATOM 1967 C CA . ASP A 1 237 ? -16.427 0.276 23.796 1.00 95.06 237 ASP A CA 1
ATOM 1968 C C . ASP A 1 237 ? -15.511 -0.030 22.598 1.00 95.06 237 ASP A C 1
ATOM 1970 O O . ASP A 1 237 ? -14.291 0.095 22.689 1.00 95.06 237 ASP A O 1
ATOM 1974 N N . LEU A 1 238 ? -16.096 -0.389 21.446 1.00 95.06 238 LEU A N 1
ATOM 1975 C CA . LEU A 1 238 ? -15.344 -0.599 20.209 1.00 95.06 238 LEU A CA 1
ATOM 1976 C C . LEU A 1 238 ? -14.782 0.724 19.681 1.00 95.06 238 LEU A C 1
ATOM 1978 O O . LEU A 1 238 ? -13.615 0.786 19.307 1.00 95.06 238 LEU A O 1
ATOM 1982 N N . LEU A 1 239 ? -15.584 1.790 19.669 1.00 96.12 239 LEU A N 1
ATOM 1983 C CA . LEU A 1 239 ? -15.136 3.119 19.247 1.00 96.12 239 LEU A CA 1
ATOM 1984 C C . LEU A 1 239 ? -14.041 3.674 20.165 1.00 96.12 239 LEU A C 1
ATOM 1986 O O . LEU A 1 239 ? -13.076 4.257 19.665 1.00 96.12 239 LEU A O 1
ATOM 1990 N N . ASP A 1 240 ? -14.160 3.456 21.476 1.00 95.50 240 ASP A N 1
ATOM 1991 C CA . ASP A 1 240 ? -13.142 3.833 22.457 1.00 95.50 240 ASP A CA 1
ATOM 1992 C C . ASP A 1 240 ? -11.832 3.067 22.200 1.00 95.50 240 ASP A C 1
ATOM 1994 O O . ASP A 1 240 ? -10.772 3.690 22.117 1.00 95.50 240 ASP A O 1
ATOM 1998 N N . ALA A 1 241 ? -11.899 1.752 21.949 1.00 94.50 241 ALA A N 1
ATOM 1999 C CA . ALA A 1 241 ? -10.731 0.936 21.607 1.00 94.50 241 ALA A CA 1
ATOM 2000 C C . ALA A 1 241 ? -10.063 1.368 20.287 1.00 94.50 241 ALA A C 1
ATOM 2002 O O . ALA A 1 241 ? -8.841 1.492 20.214 1.00 94.50 241 ALA A O 1
ATOM 2003 N N . LEU A 1 242 ? -10.846 1.658 19.241 1.00 94.44 242 LEU A N 1
ATOM 2004 C CA . LEU A 1 242 ? -10.326 2.131 17.949 1.00 94.44 242 LEU A CA 1
ATOM 2005 C C . LEU A 1 242 ? -9.670 3.515 18.036 1.00 94.44 242 LEU A C 1
ATOM 2007 O O . LEU A 1 242 ? -8.820 3.850 17.203 1.00 94.44 242 LEU A O 1
ATOM 2011 N N . ASN A 1 243 ? -10.079 4.325 19.013 1.00 95.25 243 ASN A N 1
ATOM 2012 C CA . ASN A 1 243 ? -9.528 5.647 19.278 1.00 95.25 243 ASN A CA 1
ATOM 2013 C C . ASN A 1 243 ? -8.401 5.632 20.325 1.00 95.25 243 ASN A C 1
ATOM 2015 O O . ASN A 1 243 ? -7.863 6.694 20.642 1.00 95.25 243 ASN A O 1
ATOM 2019 N N . ASP A 1 244 ? -8.005 4.474 20.847 1.00 94.19 244 ASP A N 1
ATOM 2020 C CA . ASP A 1 244 ? -6.861 4.371 21.748 1.00 94.19 244 ASP A CA 1
ATOM 2021 C C . ASP A 1 244 ? -5.553 4.697 21.000 1.00 94.19 244 ASP A C 1
ATOM 2023 O O . ASP A 1 244 ? -5.339 4.277 19.861 1.00 94.19 244 ASP A O 1
ATOM 2027 N N . ASP A 1 245 ? -4.648 5.457 21.619 1.00 91.31 245 ASP A N 1
ATOM 2028 C CA . ASP A 1 245 ? -3.353 5.815 21.016 1.00 91.31 245 ASP A CA 1
ATOM 2029 C C . ASP A 1 245 ? -2.421 4.599 20.846 1.00 91.31 245 ASP A C 1
ATOM 2031 O O . ASP A 1 245 ? -1.446 4.644 20.088 1.00 91.31 245 ASP A O 1
ATOM 2035 N N . GLN A 1 246 ? -2.714 3.496 21.538 1.00 89.06 246 GLN A N 1
ATOM 2036 C CA . GLN A 1 246 ? -2.071 2.203 21.362 1.00 89.06 246 GLN A CA 1
ATOM 2037 C C . GLN A 1 246 ? -2.632 1.405 20.191 1.00 89.06 246 GLN A C 1
ATOM 2039 O O . GLN A 1 246 ? -1.917 0.520 19.702 1.00 89.06 246 GLN A O 1
ATOM 2044 N N . PHE A 1 247 ? -3.829 1.739 19.701 1.00 90.19 247 PHE A N 1
ATOM 2045 C CA . PHE A 1 247 ? -4.423 1.061 18.562 1.00 90.19 247 PHE A CA 1
ATOM 2046 C C . PHE A 1 247 ? -3.562 1.248 17.310 1.00 90.19 247 PHE A C 1
ATOM 2048 O O . PHE A 1 247 ? -3.077 2.340 16.992 1.00 90.19 247 PHE A O 1
ATOM 2055 N N . ILE A 1 248 ? -3.352 0.156 16.580 1.00 88.44 248 ILE A N 1
ATOM 2056 C CA . ILE A 1 248 ? -2.355 0.093 15.510 1.00 88.44 248 ILE A CA 1
ATOM 2057 C C . ILE A 1 248 ? -2.636 1.092 14.378 1.00 88.44 248 ILE A C 1
ATOM 2059 O O . ILE A 1 248 ? -1.706 1.761 13.926 1.00 88.44 248 ILE A O 1
ATOM 2063 N N . CYS A 1 249 ? -3.896 1.285 13.968 1.00 91.75 249 CYS A N 1
ATOM 2064 C CA . CYS A 1 249 ? -4.235 2.272 12.936 1.00 91.75 249 CYS A CA 1
ATOM 2065 C C . CYS A 1 249 ? -3.964 3.705 13.403 1.00 91.75 249 CYS A C 1
ATOM 2067 O O . CYS A 1 249 ? -3.551 4.549 12.607 1.00 91.75 249 CYS A O 1
ATOM 2069 N N . LYS A 1 250 ? -4.144 3.994 14.697 1.00 93.50 250 LYS A N 1
ATOM 2070 C CA . LYS A 1 250 ? -3.854 5.317 15.253 1.00 93.50 250 LYS A CA 1
ATOM 2071 C C . LYS A 1 250 ? -2.352 5.568 15.338 1.00 93.50 250 LYS A C 1
ATOM 2073 O O . LYS A 1 250 ? -1.884 6.635 14.937 1.00 93.50 250 LYS A O 1
ATOM 2078 N N . LYS A 1 251 ? -1.574 4.550 15.719 1.00 92.31 251 LYS A N 1
ATOM 2079 C CA . LYS A 1 251 ? -0.105 4.575 15.622 1.00 92.31 251 LYS A CA 1
ATOM 2080 C C . LYS A 1 251 ? 0.368 4.836 14.192 1.00 92.31 251 LYS A C 1
ATOM 2082 O O . LYS A 1 251 ? 1.245 5.676 13.997 1.00 92.31 251 LYS A O 1
ATOM 2087 N N . GLN A 1 252 ? -0.224 4.171 13.198 1.00 92.69 252 GLN A N 1
ATOM 2088 C CA . GLN A 1 252 ? 0.078 4.411 11.782 1.00 92.69 252 GLN A CA 1
ATOM 2089 C C . GLN A 1 252 ? -0.241 5.848 11.374 1.00 92.69 252 GLN A C 1
ATOM 2091 O O . GLN A 1 252 ? 0.604 6.511 10.782 1.00 92.69 252 GLN A O 1
ATOM 2096 N N . TYR A 1 253 ? -1.426 6.355 11.722 1.00 95.69 253 TYR A N 1
ATOM 2097 C CA . TYR A 1 253 ? -1.826 7.728 11.419 1.00 95.69 253 TYR A CA 1
ATOM 2098 C C . TYR A 1 253 ? -0.815 8.754 11.952 1.00 95.69 253 TYR A C 1
ATOM 2100 O O . TYR A 1 253 ? -0.358 9.626 11.209 1.00 95.69 253 TYR A O 1
ATOM 2108 N N . ILE A 1 254 ? -0.408 8.617 13.218 1.00 94.69 254 ILE A N 1
ATOM 2109 C CA . ILE A 1 254 ? 0.568 9.511 13.859 1.00 94.69 254 ILE A CA 1
ATOM 2110 C C . ILE A 1 254 ? 1.948 9.375 13.201 1.00 94.69 254 ILE A C 1
ATOM 2112 O O . ILE A 1 254 ? 2.574 10.380 12.853 1.00 94.69 254 ILE A O 1
ATOM 2116 N N . ALA A 1 255 ? 2.423 8.142 13.005 1.00 94.44 255 ALA A N 1
ATOM 2117 C CA . ALA A 1 255 ? 3.735 7.880 12.424 1.00 94.44 255 ALA A CA 1
ATOM 2118 C C . ALA A 1 255 ? 3.841 8.403 10.986 1.00 94.44 255 ALA A C 1
ATOM 2120 O O . ALA A 1 255 ? 4.826 9.055 10.637 1.00 94.44 255 ALA A O 1
ATOM 2121 N N . ILE A 1 256 ? 2.813 8.185 10.163 1.00 95.81 256 ILE A N 1
ATOM 2122 C CA . ILE A 1 256 ? 2.813 8.645 8.775 1.00 95.81 256 ILE A CA 1
ATOM 2123 C C . ILE A 1 256 ? 2.632 10.163 8.677 1.00 95.81 256 ILE A C 1
ATOM 2125 O O . ILE A 1 256 ? 3.236 10.776 7.797 1.00 95.81 256 ILE A O 1
ATOM 2129 N N . ARG A 1 257 ? 1.917 10.817 9.606 1.00 96.12 257 ARG A N 1
ATOM 2130 C CA . ARG A 1 257 ? 1.937 12.290 9.692 1.00 96.12 257 ARG A CA 1
ATOM 2131 C C . ARG A 1 257 ? 3.331 12.837 9.964 1.00 96.12 257 ARG A C 1
ATOM 2133 O O . ARG A 1 257 ? 3.735 13.814 9.337 1.00 96.12 257 ARG A O 1
ATOM 2140 N N . LYS A 1 258 ? 4.076 12.206 10.875 1.00 95.81 258 LYS A N 1
ATOM 2141 C CA . LYS A 1 258 ? 5.468 12.583 11.146 1.00 95.81 258 LYS A CA 1
ATOM 2142 C C . LYS A 1 258 ? 6.337 12.397 9.898 1.00 95.81 258 LYS A C 1
ATOM 2144 O O . LYS A 1 258 ? 7.022 13.334 9.498 1.00 95.81 258 LYS A O 1
ATOM 2149 N N . PHE A 1 259 ? 6.235 11.238 9.249 1.00 95.44 259 PHE A N 1
ATOM 2150 C CA . PHE A 1 259 ? 6.942 10.939 8.001 1.00 95.44 259 PHE A CA 1
ATOM 2151 C C . PHE A 1 259 ? 6.626 11.953 6.887 1.00 95.44 259 PHE A C 1
ATOM 2153 O O . PHE A 1 259 ? 7.528 12.422 6.200 1.00 95.44 259 PHE A O 1
ATOM 2160 N N . PHE A 1 260 ? 5.363 12.364 6.745 1.00 96.69 260 PHE A N 1
ATOM 2161 C CA . PHE A 1 260 ? 4.957 13.402 5.794 1.00 96.69 260 PHE A CA 1
ATOM 2162 C C . PHE A 1 260 ? 5.603 14.764 6.084 1.00 96.69 260 PHE A C 1
ATOM 2164 O O . PHE A 1 260 ? 6.048 15.447 5.160 1.00 96.69 260 PHE A O 1
ATOM 2171 N N . GLY A 1 261 ? 5.691 15.152 7.360 1.00 95.31 261 GLY A N 1
ATOM 2172 C CA . GLY A 1 261 ? 6.390 16.369 7.772 1.00 95.31 261 GLY A CA 1
ATOM 2173 C C . GLY A 1 261 ? 7.882 16.331 7.431 1.00 95.31 261 GLY A C 1
ATOM 2174 O O . GLY A 1 261 ? 8.415 17.304 6.900 1.00 95.31 261 GLY A O 1
ATOM 2175 N N . GLU A 1 262 ? 8.539 15.194 7.673 1.00 93.81 262 GLU A N 1
ATOM 2176 C CA . GLU A 1 262 ? 9.953 14.973 7.336 1.00 93.81 262 GLU A CA 1
ATOM 2177 C C . GLU A 1 262 ? 10.200 15.014 5.821 1.00 93.81 262 GLU A C 1
ATOM 2179 O O . GLU A 1 262 ? 11.136 15.673 5.369 1.00 93.81 262 GLU A O 1
ATOM 2184 N N . LEU A 1 263 ? 9.342 14.364 5.027 1.00 92.75 263 LEU A N 1
ATOM 2185 C CA . LEU A 1 263 ? 9.379 14.426 3.561 1.00 92.75 263 LEU A CA 1
ATOM 2186 C C . LEU A 1 263 ? 9.237 15.862 3.046 1.00 92.75 263 LEU A C 1
ATOM 2188 O O . LEU A 1 263 ? 10.043 16.323 2.243 1.00 92.75 263 LEU A O 1
ATOM 2192 N N . SER A 1 264 ? 8.240 16.588 3.555 1.00 91.38 264 SER A N 1
ATOM 2193 C CA . SER A 1 264 ? 7.959 17.963 3.131 1.00 91.38 264 SER A CA 1
ATOM 2194 C C . SER A 1 264 ? 9.100 18.924 3.485 1.00 91.38 264 SER A C 1
ATOM 2196 O O . SER A 1 264 ? 9.353 19.885 2.762 1.00 91.38 264 SER A O 1
ATOM 2198 N N . ALA A 1 265 ? 9.789 18.691 4.606 1.00 90.38 265 ALA A N 1
ATOM 2199 C CA . ALA A 1 265 ? 10.943 19.488 5.012 1.00 90.38 265 ALA A CA 1
ATOM 2200 C C . ALA A 1 265 ? 12.171 19.232 4.125 1.00 90.38 265 ALA A C 1
ATOM 2202 O O . ALA A 1 265 ? 12.869 20.185 3.783 1.00 90.38 265 ALA A O 1
ATOM 2203 N N . ARG A 1 266 ? 12.415 17.972 3.727 1.00 87.00 266 ARG A N 1
ATOM 2204 C CA . ARG A 1 266 ? 13.515 17.621 2.811 1.00 87.00 266 ARG A CA 1
ATOM 2205 C C . ARG A 1 266 ? 13.376 18.325 1.463 1.00 87.00 266 ARG A C 1
ATOM 2207 O O . ARG A 1 266 ? 14.341 18.928 1.011 1.00 87.00 266 ARG A O 1
ATOM 2214 N N . GLN A 1 267 ? 12.170 18.340 0.895 1.00 79.12 267 GLN A N 1
ATOM 2215 C CA . GLN A 1 267 ? 11.932 18.978 -0.401 1.00 79.12 267 GLN A CA 1
ATOM 2216 C C . GLN A 1 267 ? 12.140 20.501 -0.361 1.00 79.12 267 GLN A C 1
ATOM 2218 O O . GLN A 1 267 ? 12.808 21.059 -1.222 1.00 79.12 267 GLN A O 1
ATOM 2223 N N . LYS A 1 268 ? 11.647 21.182 0.684 1.00 76.38 268 LYS A N 1
ATOM 2224 C CA . LYS A 1 268 ? 11.854 22.636 0.837 1.00 76.38 268 LYS A CA 1
ATOM 2225 C C . LYS A 1 268 ? 13.331 23.015 0.928 1.00 76.38 268 LYS A C 1
ATOM 2227 O O . LYS A 1 268 ? 13.743 24.010 0.352 1.00 76.38 268 LYS A O 1
ATOM 2232 N N . HIS A 1 269 ? 14.123 22.216 1.640 1.00 72.06 269 HIS A N 1
ATOM 2233 C CA . HIS A 1 269 ? 15.558 22.451 1.761 1.00 72.06 269 HIS A CA 1
ATOM 2234 C C . HIS A 1 269 ? 16.290 22.291 0.416 1.00 72.06 269 HIS A C 1
ATOM 2236 O O . HIS A 1 269 ? 17.258 23.000 0.160 1.00 72.06 269 HIS A O 1
ATOM 2242 N N . GLU A 1 270 ? 15.854 21.378 -0.453 1.00 69.06 270 GLU A N 1
ATOM 2243 C CA . GLU A 1 270 ? 16.408 21.242 -1.808 1.00 69.06 270 GLU A CA 1
ATOM 2244 C C . GLU A 1 270 ? 16.076 22.449 -2.694 1.00 69.06 270 GLU A C 1
ATOM 2246 O O . GLU A 1 270 ? 16.975 22.972 -3.355 1.00 69.06 270 GLU A O 1
ATOM 2251 N N . ASP A 1 271 ? 14.834 22.937 -2.643 1.00 68.12 271 ASP A N 1
ATOM 2252 C CA . ASP A 1 271 ? 14.410 24.135 -3.377 1.00 68.12 271 ASP A CA 1
ATOM 2253 C C . ASP A 1 271 ? 15.168 25.391 -2.913 1.00 68.12 271 ASP A C 1
ATOM 2255 O O . ASP A 1 271 ? 15.661 26.158 -3.742 1.00 68.12 271 ASP A O 1
ATOM 2259 N N . ASP A 1 272 ? 15.319 25.581 -1.598 1.00 67.19 272 ASP A N 1
ATOM 2260 C CA . ASP A 1 272 ? 16.046 26.721 -1.024 1.00 67.19 272 ASP A CA 1
ATOM 2261 C C . ASP A 1 272 ? 17.531 26.704 -1.442 1.00 67.19 272 ASP A C 1
ATOM 2263 O O . ASP A 1 272 ? 18.061 27.720 -1.895 1.00 67.19 272 ASP A O 1
ATOM 2267 N N . ASN A 1 273 ? 18.188 25.536 -1.409 1.00 66.19 273 ASN A N 1
ATOM 2268 C CA . ASN A 1 273 ? 19.572 25.393 -1.885 1.00 66.19 273 ASN A CA 1
ATOM 2269 C C . ASN A 1 273 ? 19.722 25.685 -3.387 1.00 66.19 273 ASN A C 1
ATOM 2271 O O . ASN A 1 273 ? 20.774 26.156 -3.820 1.00 66.19 273 ASN A O 1
ATOM 2275 N N . LEU A 1 274 ? 18.708 25.375 -4.201 1.00 65.00 274 LEU A N 1
ATOM 2276 C CA . LEU A 1 274 ? 18.723 25.686 -5.631 1.00 65.00 274 LEU A CA 1
ATOM 2277 C C . LEU A 1 274 ? 18.644 27.201 -5.867 1.00 65.00 274 LEU A C 1
ATOM 2279 O O . LEU A 1 274 ? 19.320 27.720 -6.756 1.00 65.00 274 LEU A O 1
ATOM 2283 N N . LEU A 1 275 ? 17.835 27.910 -5.077 1.00 66.38 275 LEU A N 1
ATOM 2284 C CA . LEU A 1 275 ? 17.717 29.367 -5.152 1.00 66.38 275 LEU A CA 1
ATOM 2285 C C . LEU A 1 275 ? 19.001 30.076 -4.709 1.00 66.38 275 LEU A C 1
ATOM 2287 O O . LEU A 1 275 ? 19.340 31.103 -5.288 1.00 66.38 275 LEU A O 1
ATOM 2291 N N . ASP A 1 276 ? 19.747 29.499 -3.766 1.00 65.38 276 ASP A N 1
ATOM 2292 C CA . ASP A 1 276 ? 21.060 30.005 -3.341 1.00 65.38 276 ASP A CA 1
ATOM 2293 C C . ASP A 1 276 ? 22.155 29.876 -4.426 1.00 65.38 276 ASP A C 1
ATOM 2295 O O . ASP A 1 276 ? 23.225 30.481 -4.312 1.00 65.38 276 ASP A O 1
ATOM 2299 N N . LEU A 1 277 ? 21.909 29.095 -5.487 1.00 61.09 277 LEU A N 1
ATOM 2300 C CA . LEU A 1 277 ? 22.815 28.915 -6.631 1.00 61.09 277 LEU A CA 1
ATOM 2301 C C . LEU A 1 277 ? 22.502 29.841 -7.826 1.00 61.09 277 LEU A C 1
ATOM 2303 O O . LEU A 1 277 ? 23.242 29.801 -8.817 1.00 61.09 277 LEU A O 1
ATOM 2307 N N . LEU A 1 278 ? 21.427 30.637 -7.760 1.00 55.62 278 LEU A N 1
ATOM 2308 C CA . LEU A 1 278 ? 20.987 31.589 -8.795 1.00 55.62 278 LEU A CA 1
ATOM 2309 C C . LEU A 1 278 ? 21.427 33.027 -8.484 1.00 55.62 278 LEU A C 1
ATOM 2311 O O . LEU A 1 278 ? 21.762 33.739 -9.462 1.00 55.62 278 LEU A O 1
#

Foldseek 3Di:
DAPVVQQVVVVVDCVCVVVVPPDDHSVNVVCCCCPVVNQWDDDPRDIDGPDPVVVLLVLLVVLLPDDLVVLLVVLVVCFVCVVVCVVRCNVVSNCVSRVLSCLPRHLLVVVVVQQVQLVPPPNLLSNCCQFPQKAKAKQDQPPPPPPQRDGTNGPSLNVLCVVLCVVPDCLPVDSRVNVADDDPVQFPDWAWDWDWDFDADPVGHTPDTDTDTDPDIMTMGMDGSVVCVVVCVRCVSRVVQCPDCSHSSNVSSVSVVVVSVVSVVVVVVVVVVVVVVD

Sequence (278 aa):
MTAEEFDGYFNQLNARAVANDNKTTASDFREDLCANLCLLYFEGNSYHFTHRSFQEYFCALFFSKQKDKFIAKLGDFFEKHQRRMYGDNTFFMLYDMVTEKVEEYILLPFLASLFEKCDTIDGYWTFLEGMYPQITYSSDDEYRFTRRVLEPSSFIFSAILAISGFNKGGIVTSTTLAELPYYEELVIERIPHLRQDTIRNRHGEVIDVEEDEDEETGYICQFSVADIRKHQEDFKDLLDALNDDQFICKKQYIAIRKFFGELSARQKHEDDNLLDLL

Radius of gyration: 26.13 Å; chains: 1; bounding box: 50×80×65 Å

Secondary structure (DSSP, 8-state):
--HHHHHHHHHT-HHHHHTT--S--HHHHHHIIIIIS--EEEETTEEEESSHHHHHHHHHHHHHTS-HHHHHHHHHHHHHTHHHHTT--HHHHHHHHSHHHHIIIIIHHHHHHHHHHHHHTTHHHHHHHHH-SEEEEES-S-------SS--S-HHHHHHHHHTTTTTTS--S-SS-TTSPP-GGGEEEEEEEEEEEEEE-TTS-EEEEEEEEEEEEEEEEEEEHHHHTTSTTTTHHHHHHHT-TTSHHHHHHHHHHHHHHHHHHHHHHHHHHHHTT-

pLDDT: mean 86.07, std 12.44, range [43.19, 97.62]